Protein AF-A0A081MYR3-F1 (afdb_monomer)

Structure (mmCIF, N/CA/C/O backbone):
data_AF-A0A081MYR3-F1
#
_entry.id   AF-A0A081MYR3-F1
#
loop_
_atom_site.group_PDB
_atom_site.id
_atom_site.type_symbol
_atom_site.label_atom_id
_atom_site.label_alt_id
_atom_site.label_comp_id
_atom_site.label_asym_id
_atom_site.label_entity_id
_atom_site.label_seq_id
_atom_site.pdbx_PDB_ins_code
_atom_site.Cartn_x
_atom_site.Cartn_y
_atom_site.Cartn_z
_atom_site.occupancy
_atom_site.B_iso_or_equiv
_atom_site.auth_seq_id
_atom_site.auth_comp_id
_atom_site.auth_asym_id
_atom_site.auth_atom_id
_atom_site.pdbx_PDB_model_num
ATOM 1 N N . MET A 1 1 ? -119.150 6.638 108.632 1.00 34.56 1 MET A N 1
ATOM 2 C CA . MET A 1 1 ? -120.213 5.827 109.262 1.00 34.56 1 MET A CA 1
ATOM 3 C C . MET A 1 1 ? -120.053 4.382 108.808 1.00 34.56 1 MET A C 1
ATOM 5 O O . MET A 1 1 ? -120.433 4.061 107.693 1.00 34.56 1 MET A O 1
ATOM 9 N N . ALA A 1 2 ? -119.430 3.536 109.629 1.00 37.00 2 ALA A N 1
ATOM 10 C CA . ALA A 1 2 ? -119.383 2.091 109.411 1.00 37.00 2 ALA A CA 1
ATOM 11 C C . ALA A 1 2 ? -120.478 1.463 110.284 1.00 37.00 2 ALA A C 1
ATOM 13 O O . ALA A 1 2 ? -120.521 1.743 111.484 1.00 37.00 2 ALA A O 1
ATOM 14 N N . LYS A 1 3 ? -121.401 0.695 109.687 1.00 40.91 3 LYS A N 1
ATOM 15 C CA . LYS A 1 3 ? -122.482 0.007 110.411 1.00 40.91 3 LYS A CA 1
ATOM 16 C C . LYS A 1 3 ? -121.858 -0.881 111.497 1.00 40.91 3 LYS A C 1
ATOM 18 O O . LYS A 1 3 ? -121.216 -1.878 111.185 1.00 40.91 3 LYS A O 1
ATOM 23 N N . LYS A 1 4 ? -122.027 -0.513 112.773 1.00 46.91 4 LYS A N 1
ATOM 24 C CA . LYS A 1 4 ? -121.751 -1.405 113.908 1.00 46.91 4 LYS A CA 1
ATOM 25 C C . LYS A 1 4 ? -122.818 -2.491 113.889 1.00 46.91 4 LYS A C 1
ATOM 27 O O . LYS A 1 4 ? -123.930 -2.279 114.358 1.00 46.91 4 LYS A O 1
ATOM 32 N N . PHE A 1 5 ? -122.487 -3.626 113.297 1.00 52.50 5 PHE A N 1
ATOM 33 C CA . PHE A 1 5 ? -123.322 -4.807 113.370 1.00 52.50 5 PHE A CA 1
ATOM 34 C C . PHE A 1 5 ? -123.096 -5.502 114.717 1.00 52.50 5 PHE A C 1
ATOM 36 O O . PHE A 1 5 ? -122.025 -6.044 114.980 1.00 52.50 5 PHE A O 1
ATOM 43 N N . THR A 1 6 ? -124.096 -5.452 115.590 1.00 58.03 6 THR A N 1
ATOM 44 C CA . THR A 1 6 ? -124.137 -6.204 116.848 1.00 58.03 6 THR A CA 1
ATOM 45 C C . THR A 1 6 ? -124.487 -7.662 116.545 1.00 58.03 6 THR A C 1
ATOM 47 O O . THR A 1 6 ? -125.631 -7.973 116.218 1.00 58.03 6 THR A O 1
ATOM 50 N N . ILE A 1 7 ? -123.485 -8.543 116.593 1.00 63.25 7 ILE A N 1
ATOM 51 C CA . ILE A 1 7 ? -123.640 -10.007 116.505 1.00 63.25 7 ILE A CA 1
ATOM 52 C C . ILE A 1 7 ? -124.247 -10.511 117.817 1.00 63.25 7 ILE A C 1
ATOM 54 O O . ILE A 1 7 ? -123.835 -10.039 118.873 1.00 63.25 7 ILE A O 1
ATOM 58 N N . SER A 1 8 ? -125.196 -11.453 117.764 1.00 67.50 8 SER A N 1
ATOM 59 C CA . SER A 1 8 ? -125.693 -12.121 118.976 1.00 67.50 8 SER A CA 1
ATOM 60 C C . SER A 1 8 ? -124.600 -13.000 119.587 1.00 67.50 8 SER A C 1
ATOM 62 O O . SER A 1 8 ? -123.839 -13.635 118.855 1.00 67.50 8 SER A O 1
ATOM 64 N N . ASP A 1 9 ? -124.513 -13.055 120.916 1.00 66.38 9 ASP A N 1
ATOM 65 C CA . ASP A 1 9 ? -123.440 -13.784 121.608 1.00 66.38 9 ASP A CA 1
ATOM 66 C C . ASP A 1 9 ? -123.376 -15.269 121.226 1.00 66.38 9 ASP A C 1
ATOM 68 O O . ASP A 1 9 ? -122.277 -15.794 121.058 1.00 66.38 9 ASP A O 1
ATOM 72 N N . GLU A 1 10 ? -124.524 -15.901 120.951 1.00 70.88 10 GLU A N 1
ATOM 73 C CA . GLU A 1 10 ? -124.588 -17.263 120.398 1.00 70.88 10 GLU A CA 1
ATOM 74 C C . GLU A 1 10 ? -123.780 -17.386 119.098 1.00 70.88 10 GLU A C 1
ATOM 76 O O . GLU A 1 10 ? -122.891 -18.225 118.995 1.00 70.88 10 GLU A O 1
ATOM 81 N N . LYS A 1 11 ? -123.966 -16.471 118.137 1.00 72.62 11 LYS A N 1
ATOM 82 C CA . LYS A 1 11 ? -123.214 -16.500 116.872 1.00 72.62 11 LYS A CA 1
ATOM 83 C C . LYS A 1 11 ? -121.728 -16.196 117.058 1.00 72.62 11 LYS A C 1
ATOM 85 O O . LYS A 1 11 ? -120.907 -16.699 116.295 1.00 72.62 11 LYS A O 1
ATOM 90 N N . ARG A 1 12 ? -121.349 -15.368 118.042 1.00 76.44 12 ARG A N 1
ATOM 91 C CA . ARG A 1 12 ? -119.933 -15.123 118.381 1.00 76.44 12 ARG A CA 1
ATOM 92 C C . ARG A 1 12 ? -119.296 -16.395 118.949 1.00 76.44 12 ARG A C 1
ATOM 94 O O . ARG A 1 12 ? -118.162 -16.701 118.581 1.00 76.44 12 ARG A O 1
ATOM 101 N N . GLN A 1 13 ? -120.011 -17.126 119.804 1.00 77.94 13 GLN A N 1
ATOM 102 C CA . GLN A 1 13 ? -119.564 -18.412 120.337 1.00 77.94 13 GLN A CA 1
ATOM 103 C C . GLN A 1 13 ? -119.466 -19.480 119.251 1.00 77.94 13 GLN A C 1
ATOM 105 O O . GLN A 1 13 ? -118.438 -20.145 119.196 1.00 77.94 13 GLN A O 1
ATOM 110 N N . ASP A 1 14 ? -120.431 -19.571 118.336 1.00 79.50 14 ASP A N 1
ATOM 111 C CA . ASP A 1 14 ? -120.371 -20.517 117.215 1.00 79.50 14 ASP A CA 1
ATOM 112 C C . ASP A 1 14 ? -119.148 -20.266 116.322 1.00 79.50 14 ASP A C 1
ATOM 114 O O . ASP A 1 14 ? -118.462 -21.202 115.919 1.00 79.50 14 ASP A O 1
ATOM 118 N N . ILE A 1 15 ? -118.816 -18.996 116.059 1.00 81.25 15 ILE A N 1
ATOM 119 C CA . ILE A 1 15 ? -117.620 -18.615 115.289 1.00 81.25 15 ILE A CA 1
ATOM 120 C C . ILE A 1 15 ? -116.332 -19.024 116.017 1.00 81.25 15 ILE A C 1
ATOM 122 O O . ILE A 1 15 ? -115.386 -19.488 115.378 1.00 81.25 15 ILE A O 1
ATOM 126 N N . ILE A 1 16 ? -116.271 -18.842 117.340 1.00 82.00 16 ILE A N 1
ATOM 127 C CA . ILE A 1 16 ? -115.107 -19.231 118.149 1.00 82.00 16 ILE A CA 1
ATOM 128 C C . ILE A 1 16 ? -115.001 -20.756 118.228 1.00 82.00 16 ILE A C 1
ATOM 130 O O . ILE A 1 16 ? -113.913 -21.280 118.024 1.00 82.00 16 ILE A O 1
ATOM 134 N N . ALA A 1 17 ? -116.111 -21.466 118.425 1.00 82.12 17 ALA A N 1
ATOM 135 C CA . ALA A 1 17 ? -116.154 -22.923 118.477 1.00 82.12 17 ALA A CA 1
ATOM 136 C C . ALA A 1 17 ? -115.788 -23.555 117.127 1.00 82.12 17 ALA A C 1
ATOM 138 O O . ALA A 1 17 ? -114.996 -24.489 117.088 1.00 82.12 17 ALA A O 1
ATOM 139 N N . ALA A 1 18 ? -116.281 -23.010 116.010 1.00 79.88 18 ALA A N 1
ATOM 140 C CA . ALA A 1 18 ? -115.882 -23.432 114.667 1.00 79.88 18 ALA A CA 1
ATOM 141 C C . ALA A 1 18 ? -114.390 -23.172 114.409 1.00 79.88 18 ALA A C 1
ATOM 143 O O . ALA A 1 18 ? -113.703 -23.994 113.808 1.00 79.88 18 ALA A O 1
ATOM 144 N N . ALA A 1 19 ? -113.862 -22.042 114.884 1.00 80.69 19 ALA A N 1
ATOM 145 C CA . ALA A 1 19 ? -112.437 -21.747 114.810 1.00 80.69 19 ALA A CA 1
ATOM 146 C C . ALA A 1 19 ? -111.591 -22.693 115.676 1.00 80.69 19 ALA A C 1
ATOM 148 O O . ALA A 1 19 ? -110.529 -23.123 115.235 1.00 80.69 19 ALA A O 1
ATOM 149 N N . ASP A 1 20 ? -112.059 -23.028 116.878 1.00 82.12 20 ASP A N 1
ATOM 150 C CA . ASP A 1 20 ? -111.404 -23.968 117.786 1.00 82.12 20 ASP A CA 1
ATOM 151 C C . ASP A 1 20 ? -111.452 -25.401 117.231 1.00 82.12 20 ASP A C 1
ATOM 153 O O . ASP A 1 20 ? -110.447 -26.104 117.296 1.00 82.12 20 ASP A O 1
ATOM 157 N N . ALA A 1 21 ? -112.566 -25.812 116.616 1.00 80.19 21 ALA A N 1
ATOM 158 C CA . ALA A 1 21 ? -112.703 -27.101 115.938 1.00 80.19 21 ALA A CA 1
ATOM 159 C C . ALA A 1 21 ? -111.753 -27.212 114.738 1.00 80.19 21 ALA A C 1
ATOM 161 O O . ALA A 1 21 ? -111.020 -28.190 114.626 1.00 80.19 21 ALA A O 1
ATOM 162 N N . LEU A 1 22 ? -111.679 -26.172 113.897 1.00 83.31 22 LEU A N 1
ATOM 163 C CA . LEU A 1 22 ? -110.726 -26.119 112.785 1.00 83.31 22 LEU A CA 1
ATOM 164 C C . LEU A 1 22 ? -109.271 -26.199 113.266 1.00 83.31 22 LEU A C 1
ATOM 166 O O . LEU A 1 22 ? -108.453 -26.856 112.630 1.00 83.31 22 LEU A O 1
ATOM 170 N N . GLU A 1 23 ? -108.937 -25.554 114.385 1.00 82.56 23 GLU A N 1
ATOM 171 C CA . GLU A 1 23 ? -107.587 -25.615 114.956 1.00 82.56 23 GLU A CA 1
ATOM 172 C C . GLU A 1 23 ? -107.286 -26.981 115.591 1.00 82.56 23 GLU A C 1
ATOM 174 O O . GLU A 1 23 ? -106.169 -27.478 115.453 1.00 82.56 23 GLU A O 1
ATOM 179 N N . ALA A 1 24 ? -108.276 -27.616 116.229 1.00 81.69 24 ALA A N 1
ATOM 180 C CA . ALA A 1 24 ? -108.169 -28.974 116.767 1.00 81.69 24 ALA A CA 1
ATOM 181 C C . ALA A 1 24 ? -108.003 -30.028 115.658 1.00 81.69 24 ALA A C 1
ATOM 183 O O . ALA A 1 24 ? -107.257 -30.990 115.828 1.00 81.69 24 ALA A O 1
ATOM 184 N N . GLU A 1 25 ? -108.618 -29.809 114.494 1.00 77.62 25 GLU A N 1
ATOM 185 C CA . GLU A 1 25 ? -108.393 -30.586 113.267 1.00 77.62 25 GLU A CA 1
ATOM 186 C C . GLU A 1 25 ? -107.055 -30.249 112.574 1.00 77.62 25 GLU A C 1
ATOM 188 O O . GLU A 1 25 ? -106.745 -30.782 111.508 1.00 77.62 25 GLU A O 1
ATOM 193 N N . GLY A 1 26 ? -106.243 -29.356 113.155 1.00 75.00 26 GLY A N 1
ATOM 194 C CA . GLY A 1 26 ? -104.951 -28.933 112.612 1.00 75.00 26 GLY A CA 1
ATOM 195 C C . GLY A 1 26 ? -105.056 -28.047 111.366 1.00 75.00 26 GLY A C 1
ATOM 196 O O . GLY A 1 26 ? -104.042 -27.751 110.728 1.00 75.00 26 GLY A O 1
ATOM 197 N N . GLN A 1 27 ? -106.260 -27.601 110.999 1.00 74.81 27 GLN A N 1
ATOM 198 C CA . GLN A 1 27 ? -106.472 -26.693 109.882 1.00 74.81 27 GLN A CA 1
ATOM 199 C C . GLN A 1 27 ? -106.194 -25.243 110.279 1.00 74.81 27 GLN A C 1
ATOM 201 O O . GLN A 1 27 ? -106.473 -24.770 111.382 1.00 74.81 27 GLN A O 1
ATOM 206 N N . LYS A 1 28 ? -105.651 -24.475 109.329 1.00 77.19 28 LYS A N 1
ATOM 207 C CA . LYS A 1 28 ? -105.355 -23.059 109.549 1.00 77.19 28 LYS A CA 1
ATOM 208 C C . LYS A 1 28 ? -106.660 -22.272 109.709 1.00 77.19 28 LYS A C 1
ATOM 210 O O . LYS A 1 28 ? -107.424 -22.113 108.754 1.00 77.19 28 LYS A O 1
ATOM 215 N N . VAL A 1 29 ? -106.874 -21.717 110.901 1.00 81.06 29 VAL A N 1
ATOM 216 C CA . VAL A 1 29 ? -108.022 -20.853 111.207 1.00 81.06 29 VAL A CA 1
ATOM 217 C C . VAL A 1 29 ? -107.929 -19.563 110.387 1.00 81.06 29 VAL A C 1
ATOM 219 O O . VAL A 1 29 ? -107.143 -18.659 110.678 1.00 81.06 29 VAL A O 1
ATOM 222 N N . THR A 1 30 ? -108.727 -19.479 109.326 1.00 82.88 30 THR A N 1
ATOM 223 C CA . THR A 1 30 ? -108.879 -18.301 108.469 1.00 82.88 30 THR A CA 1
ATOM 224 C C . THR A 1 30 ? -110.349 -17.916 108.413 1.00 82.88 30 THR A C 1
ATOM 226 O O . THR A 1 30 ? -111.225 -18.755 108.593 1.00 82.88 30 THR A O 1
ATOM 229 N N . ILE A 1 31 ? -110.643 -16.646 108.124 1.00 80.81 31 ILE A N 1
ATOM 230 C CA . ILE A 1 31 ? -112.033 -16.169 108.062 1.00 80.81 31 ILE A CA 1
ATOM 231 C C . ILE A 1 31 ? -112.849 -17.001 107.055 1.00 80.81 31 ILE A C 1
ATOM 233 O O . ILE A 1 31 ? -113.986 -17.365 107.332 1.00 80.81 31 ILE A O 1
ATOM 237 N N . LYS A 1 32 ? -112.246 -17.364 105.914 1.00 80.19 32 LYS A N 1
ATOM 238 C CA . LYS A 1 32 ? -112.888 -18.196 104.891 1.00 80.19 32 LYS A CA 1
ATOM 239 C C . LYS A 1 32 ? -113.134 -19.631 105.371 1.00 80.19 32 LYS A C 1
ATOM 241 O O . LYS A 1 32 ? -114.219 -20.144 105.122 1.00 80.19 32 LYS A O 1
ATOM 246 N N . SER A 1 33 ? -112.170 -20.256 106.059 1.00 80.31 33 SER A N 1
ATOM 247 C CA . SER A 1 33 ? -112.350 -21.627 106.562 1.00 80.31 33 SER A CA 1
ATOM 248 C C . SER A 1 33 ? -113.425 -21.696 107.641 1.00 80.31 33 SER A C 1
ATOM 250 O O . SER A 1 33 ? -114.259 -22.590 107.593 1.00 80.31 33 SER A O 1
ATOM 252 N N . VAL A 1 34 ? -113.501 -20.699 108.524 1.00 82.56 34 VAL A N 1
ATOM 253 C CA . VAL A 1 34 ? -114.554 -20.623 109.550 1.00 82.56 34 VAL A CA 1
ATOM 254 C C . VAL A 1 34 ? -115.945 -20.432 108.928 1.00 82.56 34 VAL A C 1
ATOM 256 O O . VAL A 1 34 ? -116.881 -21.121 109.315 1.00 82.56 34 VAL A O 1
ATOM 259 N N . ILE A 1 35 ? -116.091 -19.578 107.906 1.00 81.25 35 ILE A N 1
ATOM 260 C CA . ILE A 1 35 ? -117.374 -19.401 107.190 1.00 81.25 35 ILE A CA 1
ATOM 261 C C . ILE A 1 35 ? -117.807 -20.684 106.472 1.00 81.25 35 ILE A C 1
ATOM 263 O O . ILE A 1 35 ? -118.988 -21.029 106.486 1.00 81.25 35 ILE A O 1
ATOM 267 N N . GLN A 1 36 ? -116.860 -21.377 105.835 1.00 80.56 36 GLN A N 1
ATOM 268 C CA . GLN A 1 36 ? -117.128 -22.627 105.131 1.00 80.56 36 GLN A CA 1
ATOM 269 C C . GLN A 1 36 ? -117.516 -23.747 106.105 1.00 80.56 36 GLN A C 1
ATOM 271 O O . GLN A 1 36 ? -118.453 -24.486 105.823 1.00 80.56 36 GLN A O 1
ATOM 276 N N . PHE A 1 37 ? -116.845 -23.832 107.257 1.00 81.56 37 PHE A N 1
ATOM 277 C CA . PHE A 1 37 ? -117.138 -24.814 108.302 1.00 81.56 37 PHE A CA 1
ATOM 278 C C . PHE A 1 37 ? -118.526 -24.606 108.918 1.00 81.56 37 PHE A C 1
ATOM 280 O O . PHE A 1 37 ? -119.255 -25.563 109.145 1.00 81.56 37 PHE A O 1
ATOM 287 N N . MET A 1 38 ? -118.939 -23.350 109.108 1.00 80.69 38 MET A N 1
ATOM 288 C CA . MET A 1 38 ? -120.282 -23.016 109.595 1.00 80.69 38 MET A CA 1
ATOM 289 C C . MET A 1 38 ? -121.388 -23.189 108.535 1.00 80.69 38 MET A C 1
ATOM 291 O O . MET A 1 38 ? -122.561 -22.998 108.843 1.00 80.69 38 MET A O 1
ATOM 295 N N . GLY A 1 39 ? -121.049 -23.527 107.283 1.00 74.00 39 GLY A N 1
ATOM 296 C CA . GLY A 1 39 ? -122.025 -23.713 106.201 1.00 74.00 39 GLY A CA 1
ATOM 297 C C . GLY A 1 39 ? -122.648 -22.415 105.665 1.00 74.00 39 GLY A C 1
ATOM 298 O O . GLY A 1 39 ? -123.614 -22.465 104.906 1.00 74.00 39 GLY A O 1
ATOM 299 N N . GLY A 1 40 ? -122.097 -21.251 106.025 1.00 69.50 40 GLY A N 1
ATOM 300 C CA . GLY A 1 40 ? -122.587 -19.936 105.609 1.00 69.50 40 GLY A CA 1
ATOM 301 C C . GLY A 1 40 ? -122.421 -18.865 106.692 1.00 69.50 40 GLY A C 1
ATOM 302 O O . GLY A 1 40 ? -122.628 -19.103 107.876 1.00 69.50 40 GLY A O 1
ATOM 303 N N . GLY A 1 41 ? -122.045 -17.652 106.286 1.00 70.06 41 GLY A N 1
ATOM 304 C CA . GLY A 1 41 ? -121.806 -16.524 107.188 1.00 70.06 41 GLY A CA 1
ATOM 305 C C . GLY A 1 41 ? -121.155 -15.359 106.447 1.00 70.06 41 GLY A C 1
ATOM 306 O O . GLY A 1 41 ? -120.401 -15.567 105.499 1.00 70.06 41 GLY A O 1
ATOM 307 N N . SER A 1 42 ? -121.458 -14.118 106.834 1.00 69.00 42 SER A N 1
ATOM 308 C CA . SER A 1 42 ? -120.844 -12.956 106.182 1.00 69.00 42 SER A CA 1
ATOM 309 C C . SER A 1 42 ? -119.471 -12.645 106.792 1.00 69.00 42 SER A C 1
ATOM 311 O O . SER A 1 42 ? -119.285 -12.634 108.012 1.00 69.00 42 SER A O 1
ATOM 313 N N . PHE A 1 43 ? -118.503 -12.382 105.911 1.00 70.88 43 PHE A N 1
ATOM 314 C CA . PHE A 1 43 ? -117.104 -12.085 106.234 1.00 70.88 43 PHE A CA 1
ATOM 315 C C . PHE A 1 43 ? -116.942 -10.940 107.240 1.00 70.88 43 PHE A C 1
ATOM 317 O O . PHE A 1 43 ? -116.056 -10.981 108.097 1.00 70.88 43 PHE A O 1
ATOM 324 N N . GLU A 1 44 ? -117.833 -9.950 107.173 1.00 73.62 44 GLU A N 1
ATOM 325 C CA . GLU A 1 44 ? -117.823 -8.778 108.051 1.00 73.62 44 GLU A CA 1
ATOM 326 C C . GLU A 1 44 ? -118.054 -9.136 109.525 1.00 73.62 44 GLU A C 1
ATOM 328 O O . GLU A 1 44 ? -117.585 -8.419 110.405 1.00 73.62 44 GLU A O 1
ATOM 333 N N . TYR A 1 45 ? -118.712 -10.266 109.800 1.00 72.94 45 TYR A N 1
ATOM 334 C CA . TYR A 1 45 ? -119.066 -10.690 111.154 1.00 72.94 45 TYR A CA 1
ATOM 335 C C . TYR A 1 45 ? -118.026 -11.631 111.780 1.00 72.94 45 TYR A C 1
ATOM 337 O O . TYR A 1 45 ? -117.791 -11.588 112.985 1.00 72.94 45 TYR A O 1
ATOM 345 N N . VAL A 1 46 ? -117.353 -12.450 110.969 1.00 77.06 46 VAL A N 1
ATOM 346 C CA . VAL A 1 46 ? -116.346 -13.423 111.437 1.00 77.06 46 VAL A CA 1
ATOM 347 C C . VAL A 1 46 ? -114.982 -12.763 111.684 1.00 77.06 46 VAL A C 1
ATOM 349 O O . VAL A 1 46 ? -114.263 -13.121 112.618 1.00 77.06 46 VAL A O 1
ATOM 352 N N . SER A 1 47 ? -114.630 -11.754 110.880 1.00 79.56 47 SER A N 1
ATOM 353 C CA . SER A 1 47 ? -113.338 -11.053 110.953 1.00 79.56 47 SER A CA 1
ATOM 354 C C . SER A 1 47 ? -113.036 -10.393 112.314 1.00 79.56 47 SER A C 1
ATOM 356 O O . SER A 1 47 ? -111.932 -10.606 112.829 1.00 79.56 47 SER A O 1
ATOM 358 N N . PRO A 1 48 ? -113.964 -9.638 112.944 1.00 79.19 48 PRO A N 1
ATOM 359 C CA . PRO A 1 48 ? -113.706 -9.008 114.240 1.00 79.19 48 PRO A CA 1
ATOM 360 C C . PRO A 1 48 ? -113.470 -10.043 115.346 1.00 79.19 48 PRO A C 1
ATOM 362 O O . PRO A 1 48 ? -112.527 -9.917 116.119 1.00 79.19 48 PRO A O 1
ATOM 365 N N . VAL A 1 49 ? -114.263 -11.119 115.362 1.00 79.56 49 VAL A N 1
ATOM 366 C CA . VAL A 1 49 ? -114.216 -12.154 116.406 1.00 79.56 49 VAL A CA 1
ATOM 367 C C . VAL A 1 49 ? -112.896 -12.934 116.374 1.00 79.56 49 VAL A C 1
ATOM 369 O O . VAL A 1 49 ? -112.266 -13.136 117.412 1.00 79.56 49 VAL A O 1
ATOM 372 N N . LEU A 1 50 ? -112.413 -13.312 115.184 1.00 80.56 50 LEU A N 1
ATOM 373 C CA . LEU A 1 50 ? -111.111 -13.979 115.045 1.00 80.56 50 LEU A CA 1
ATOM 374 C C . LEU A 1 50 ? -109.934 -13.059 115.392 1.00 80.56 50 LEU A C 1
ATOM 376 O O . LEU A 1 50 ? -108.904 -13.526 115.887 1.00 80.56 50 LEU A O 1
ATOM 380 N N . ARG A 1 51 ? -110.068 -11.752 115.136 1.00 79.12 51 ARG A N 1
ATOM 381 C CA . ARG A 1 51 ? -109.044 -10.762 115.483 1.00 79.12 51 ARG A CA 1
ATOM 382 C C . ARG A 1 51 ? -108.924 -10.600 116.997 1.00 79.12 51 ARG A C 1
ATOM 384 O O . ARG A 1 51 ? -107.800 -10.658 117.498 1.00 79.12 51 ARG A O 1
ATOM 391 N N . ASP A 1 52 ? -110.052 -10.485 117.696 1.00 78.56 52 ASP A N 1
ATOM 392 C CA . ASP A 1 52 ? -110.106 -10.414 119.162 1.00 78.56 52 ASP A CA 1
ATOM 393 C C . ASP A 1 52 ? -109.453 -11.664 119.785 1.00 78.56 52 ASP A C 1
ATOM 395 O O . ASP A 1 52 ? -108.556 -11.555 120.625 1.00 78.56 52 ASP A O 1
ATOM 399 N N . ARG A 1 53 ? -109.806 -12.862 119.288 1.00 79.06 53 ARG A N 1
ATOM 400 C CA . ARG A 1 53 ? -109.230 -14.148 119.733 1.00 79.06 53 ARG A CA 1
ATOM 401 C C . ARG A 1 53 ? -107.707 -14.195 119.570 1.00 79.06 53 ARG A C 1
ATOM 403 O O . ARG A 1 53 ? -106.999 -14.677 120.453 1.00 79.06 53 ARG A O 1
ATOM 410 N N . ARG A 1 54 ? -107.178 -13.684 118.453 1.00 76.25 54 ARG A N 1
ATOM 411 C CA . ARG A 1 54 ? -105.733 -13.692 118.170 1.00 76.25 54 ARG A CA 1
ATOM 412 C C . ARG A 1 54 ? -104.956 -12.706 119.041 1.00 76.25 54 ARG A C 1
ATOM 414 O O . ARG A 1 54 ? -103.817 -12.987 119.405 1.00 76.25 54 ARG A O 1
ATOM 421 N N . GLN A 1 55 ? -105.540 -11.550 119.351 1.00 72.06 55 GLN A N 1
ATOM 422 C CA . GLN A 1 55 ? -104.900 -10.541 120.199 1.00 72.06 55 GLN A CA 1
ATOM 423 C C . GLN A 1 55 ? -104.838 -10.974 121.665 1.00 72.06 55 GLN A C 1
ATOM 425 O O . GLN A 1 55 ? -103.817 -10.742 122.305 1.00 72.06 55 GLN A O 1
ATOM 430 N N . ALA A 1 56 ? -105.851 -11.693 122.155 1.00 69.12 56 ALA A N 1
ATOM 431 C CA . ALA A 1 56 ? -105.866 -12.237 123.514 1.00 69.12 56 ALA A CA 1
ATOM 432 C C . ALA A 1 56 ? -104.767 -13.290 123.793 1.00 69.12 56 ALA A C 1
ATOM 434 O O . ALA A 1 56 ? -104.528 -13.625 124.948 1.00 69.12 56 ALA A O 1
ATOM 435 N N . ARG A 1 57 ? -104.087 -13.816 122.759 1.00 69.31 57 ARG A N 1
ATOM 436 C CA . ARG A 1 57 ? -103.093 -14.903 122.873 1.00 69.31 57 ARG A CA 1
ATOM 437 C C . ARG A 1 57 ? -101.639 -14.502 122.560 1.00 69.31 57 ARG A C 1
ATOM 439 O O . ARG A 1 57 ? -100.805 -15.382 122.372 1.00 69.31 57 ARG A O 1
ATOM 446 N N . LYS A 1 58 ? -101.294 -13.209 122.485 1.00 61.00 58 LYS A N 1
ATOM 447 C CA . LYS A 1 58 ? -99.895 -12.774 122.261 1.00 61.00 58 LYS A CA 1
ATOM 448 C C . LYS A 1 58 ? -99.109 -12.636 123.584 1.00 61.00 58 LYS A C 1
ATOM 450 O O . LYS A 1 58 ? -99.501 -11.801 124.394 1.00 61.00 58 LYS A O 1
ATOM 455 N N . PRO A 1 59 ? -97.987 -13.358 123.794 1.00 52.28 59 PRO A N 1
ATOM 456 C CA . PRO A 1 59 ? -97.104 -13.136 124.942 1.00 52.28 59 PRO A CA 1
ATOM 457 C C . PRO A 1 59 ? -96.173 -11.930 124.717 1.00 52.28 59 PRO A C 1
ATOM 459 O O . PRO A 1 59 ? -95.672 -11.722 123.611 1.00 52.28 59 PRO A O 1
ATOM 462 N N . VAL A 1 60 ? -95.930 -11.144 125.771 1.00 53.00 60 VAL A N 1
ATOM 463 C CA . VAL A 1 60 ? -95.000 -9.999 125.791 1.00 53.00 60 VAL A CA 1
ATOM 464 C C . VAL A 1 60 ? -93.828 -10.346 126.711 1.00 53.00 60 VAL A C 1
ATOM 466 O O . VAL A 1 60 ? -94.055 -10.730 127.855 1.00 53.00 60 VAL A O 1
ATOM 469 N N . TYR A 1 61 ? -92.591 -10.211 126.224 1.00 53.06 61 TYR A N 1
ATOM 470 C CA . TYR A 1 61 ? -91.362 -10.470 126.985 1.00 53.06 61 TYR A CA 1
ATOM 471 C C . TYR A 1 61 ? -90.557 -9.177 127.179 1.00 53.06 61 TYR A C 1
ATOM 473 O O . TYR A 1 61 ? -90.387 -8.406 126.236 1.00 53.06 61 TYR A O 1
ATOM 481 N N . THR A 1 62 ? -90.036 -8.963 128.389 1.00 52.78 62 THR A N 1
ATOM 482 C CA . THR A 1 62 ? -89.145 -7.853 128.773 1.00 52.78 62 THR A CA 1
ATOM 483 C C . THR A 1 62 ? -87.730 -8.374 129.069 1.00 52.78 62 THR A C 1
ATOM 485 O O . THR A 1 62 ? -87.575 -9.403 129.722 1.00 52.78 62 THR A O 1
ATOM 488 N N . ILE A 1 63 ? -86.693 -7.679 128.578 1.00 51.28 63 ILE A N 1
ATOM 489 C CA . ILE A 1 63 ? -85.267 -8.043 128.732 1.00 51.28 63 ILE A CA 1
ATOM 490 C C . ILE A 1 63 ? -84.631 -7.199 129.868 1.00 51.28 63 ILE A C 1
ATOM 492 O O . ILE A 1 63 ? -84.817 -5.982 129.851 1.00 51.28 63 ILE A O 1
ATOM 496 N N . PRO A 1 64 ? -83.896 -7.789 130.840 1.00 51.12 64 PRO A N 1
ATOM 497 C CA . PRO A 1 64 ? -83.195 -7.062 131.917 1.00 51.12 64 PRO A CA 1
ATOM 498 C C . PRO A 1 64 ? -81.901 -6.342 131.472 1.00 51.12 64 PRO A C 1
ATOM 500 O O . PRO A 1 64 ? -81.267 -6.743 130.502 1.00 51.12 64 PRO A O 1
ATOM 503 N N . SER A 1 65 ? -81.508 -5.294 132.212 1.00 54.38 65 SER A N 1
ATOM 504 C CA . SER A 1 65 ? -80.690 -4.158 131.737 1.00 54.38 65 SER A CA 1
ATOM 505 C C . SER A 1 65 ? -79.161 -4.210 131.915 1.00 54.38 65 SER A C 1
ATOM 507 O O . SER A 1 65 ? -78.524 -3.289 131.418 1.00 54.38 65 SER A O 1
ATOM 509 N N . GLU A 1 66 ? -78.516 -5.184 132.563 1.00 58.16 66 GLU A N 1
ATOM 510 C CA . GLU A 1 66 ? -77.041 -5.133 132.711 1.00 58.16 66 GLU A CA 1
ATOM 511 C C . GLU A 1 66 ? -76.384 -6.517 132.595 1.00 58.16 66 GLU A C 1
ATOM 513 O O . GLU A 1 66 ? -76.827 -7.486 133.214 1.00 58.16 66 GLU A O 1
ATOM 518 N N . LEU A 1 67 ? -75.336 -6.608 131.761 1.00 57.31 67 LEU A N 1
ATOM 519 C CA . LEU A 1 67 ? -74.499 -7.802 131.614 1.00 57.31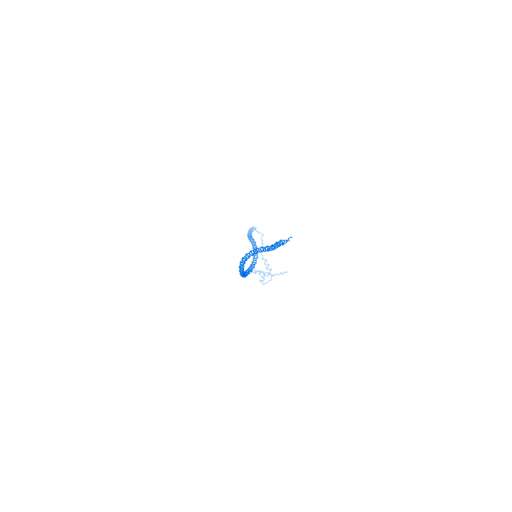 67 LEU A CA 1
ATOM 520 C C . LEU A 1 67 ? -73.361 -7.791 132.658 1.00 57.31 67 LEU A C 1
ATOM 522 O O . LEU A 1 67 ? -72.754 -6.745 132.860 1.00 57.31 67 LEU A O 1
ATOM 526 N N . PRO A 1 68 ? -73.004 -8.943 133.260 1.00 67.12 68 PRO A N 1
ATOM 527 C CA . PRO A 1 68 ? -71.892 -9.055 134.211 1.00 67.12 68 PRO A CA 1
ATOM 528 C C . PRO A 1 68 ? -70.521 -8.663 133.625 1.00 67.12 68 PRO A C 1
ATOM 530 O O . PRO A 1 68 ? -70.127 -9.180 132.577 1.00 67.12 68 PRO A O 1
ATOM 533 N N . ASP A 1 69 ? -69.741 -7.859 134.354 1.00 69.25 69 ASP A N 1
ATOM 534 C CA . ASP A 1 69 ? -68.415 -7.351 133.943 1.00 69.25 69 ASP A CA 1
ATOM 535 C C . ASP A 1 69 ? -67.424 -8.448 133.502 1.00 69.25 69 ASP A C 1
ATOM 537 O O . ASP A 1 69 ? -66.661 -8.273 132.553 1.00 69.25 69 ASP A O 1
ATOM 541 N N . ALA A 1 70 ? -67.481 -9.634 134.120 1.00 71.06 70 ALA A N 1
ATOM 542 C CA . ALA A 1 70 ? -66.628 -10.772 133.763 1.00 71.06 70 ALA A CA 1
ATOM 543 C C . ALA A 1 70 ? -66.884 -11.314 132.340 1.00 71.06 70 ALA A C 1
ATOM 545 O O . ALA A 1 70 ? -65.983 -11.872 131.708 1.00 71.06 70 ALA A O 1
ATOM 546 N N . LEU A 1 71 ? -68.110 -11.169 131.819 1.00 72.00 71 LEU A N 1
ATOM 547 C CA . LEU A 1 71 ? -68.425 -11.502 130.427 1.00 72.00 71 LEU A CA 1
ATOM 548 C C . LEU A 1 71 ? -67.901 -10.424 129.479 1.00 72.00 71 LEU A C 1
ATOM 550 O O . LEU A 1 71 ? -67.377 -10.767 128.422 1.00 72.00 71 LEU A O 1
ATOM 554 N N . VAL A 1 72 ? -67.982 -9.150 129.868 1.00 76.56 72 VAL A N 1
ATOM 555 C CA . VAL A 1 72 ? -67.437 -8.029 129.088 1.00 76.56 72 VAL A CA 1
ATOM 556 C C . VAL A 1 72 ? -65.922 -8.164 128.936 1.00 76.56 72 VAL A C 1
ATOM 558 O O . VAL A 1 72 ? -65.403 -7.991 127.835 1.00 76.56 72 VAL A O 1
ATOM 561 N N . GLU A 1 73 ? -65.209 -8.558 129.993 1.00 78.06 73 GLU A N 1
ATOM 562 C CA . GLU A 1 73 ? -63.761 -8.771 129.934 1.00 78.06 73 GLU A CA 1
ATOM 563 C C . GLU A 1 73 ? -63.385 -9.964 129.041 1.00 78.06 73 GLU A C 1
ATOM 565 O O . GLU A 1 73 ? -62.516 -9.834 128.179 1.00 78.06 73 GLU A O 1
ATOM 570 N N . LYS A 1 74 ? -64.080 -11.106 129.168 1.00 77.69 74 LYS A N 1
ATOM 571 C CA . LYS A 1 74 ? -63.850 -12.282 128.307 1.00 77.69 74 LYS A CA 1
ATOM 572 C C . LYS A 1 74 ? -64.161 -12.007 126.841 1.00 77.69 74 LYS A C 1
ATOM 574 O O . LYS A 1 74 ? -63.377 -12.379 125.972 1.00 77.69 74 LYS A O 1
ATOM 579 N N . VAL A 1 75 ? -65.281 -11.344 126.555 1.00 79.62 75 VAL A N 1
ATOM 580 C CA . VAL A 1 75 ? -65.628 -10.927 125.191 1.00 79.62 75 VAL A CA 1
ATOM 581 C C . VAL A 1 75 ? -64.593 -9.927 124.676 1.00 79.62 75 VAL A C 1
ATOM 583 O O . VAL A 1 75 ? -64.128 -10.071 123.552 1.00 79.62 75 VAL A O 1
ATOM 586 N N . GLY A 1 76 ? -64.143 -8.980 125.501 1.00 81.25 76 GLY A N 1
ATOM 587 C CA . GLY A 1 76 ? -63.072 -8.047 125.152 1.00 81.25 76 GLY A CA 1
ATOM 588 C C . GLY A 1 76 ? -61.735 -8.734 124.848 1.00 81.25 76 GLY A C 1
ATOM 589 O O . GLY A 1 76 ? -61.051 -8.339 123.906 1.00 81.25 76 GLY A O 1
ATOM 590 N N . GLN A 1 77 ? -61.366 -9.779 125.594 1.00 82.06 77 GLN A N 1
ATOM 591 C CA . GLN A 1 77 ? -60.165 -10.584 125.335 1.00 82.06 77 GLN A CA 1
ATOM 592 C C . GLN A 1 77 ? -60.286 -11.388 124.034 1.00 82.06 77 GLN A C 1
ATOM 594 O O . GLN A 1 77 ? -59.364 -11.351 123.223 1.00 82.06 77 GLN A O 1
ATOM 599 N N . LEU A 1 78 ? -61.429 -12.040 123.791 1.00 82.06 78 LEU A N 1
ATOM 600 C CA . LEU A 1 78 ? -61.687 -12.776 122.547 1.00 82.06 78 LEU A CA 1
ATOM 601 C C . LEU A 1 78 ? -61.713 -11.853 121.326 1.00 82.06 78 LEU A C 1
ATOM 603 O O . LEU A 1 78 ? -61.144 -12.189 120.295 1.00 82.06 78 LEU A O 1
ATOM 607 N N . VAL A 1 79 ? -62.312 -10.666 121.442 1.00 83.75 79 VAL A N 1
ATOM 608 C CA . VAL A 1 79 ? -62.317 -9.657 120.370 1.00 83.75 79 VAL A CA 1
ATOM 609 C C . VAL A 1 79 ? -60.905 -9.135 120.103 1.00 83.75 79 VAL A C 1
ATOM 611 O O . VAL A 1 79 ? -60.536 -8.957 118.945 1.00 83.75 79 VAL A O 1
ATOM 614 N N . LYS A 1 80 ? -60.082 -8.932 121.140 1.00 86.06 80 LYS A N 1
ATOM 615 C CA . LYS A 1 80 ? -58.668 -8.560 120.970 1.00 86.06 80 LYS A CA 1
ATOM 616 C C . LYS A 1 80 ? -57.856 -9.667 120.293 1.00 86.06 80 LYS A C 1
ATOM 618 O O . LYS A 1 80 ? -57.063 -9.354 119.414 1.00 86.06 80 LYS A O 1
ATOM 623 N N . GLN A 1 81 ? -58.057 -10.930 120.674 1.00 85.75 81 GLN A N 1
ATOM 624 C CA . GLN A 1 81 ? -57.378 -12.080 120.063 1.00 85.75 81 GLN A CA 1
ATOM 625 C C . GLN A 1 81 ? -57.806 -12.274 118.606 1.00 85.75 81 GLN A C 1
ATOM 627 O O . GLN A 1 81 ? -56.954 -12.269 117.727 1.00 85.75 81 GLN A O 1
ATOM 632 N N . ALA A 1 82 ? -59.112 -12.319 118.330 1.00 84.31 82 ALA A N 1
ATOM 633 C CA . ALA A 1 82 ? -59.638 -12.426 116.971 1.00 84.31 82 ALA A CA 1
ATOM 634 C C . ALA A 1 82 ? -59.234 -11.225 116.096 1.00 84.31 82 ALA A C 1
ATOM 636 O O . ALA A 1 82 ? -58.939 -11.388 114.917 1.00 84.31 82 ALA A O 1
ATOM 637 N N . GLY A 1 83 ? -59.176 -10.017 116.669 1.00 87.88 83 GLY A N 1
ATOM 638 C CA . GLY A 1 83 ? -58.674 -8.825 115.986 1.00 87.88 83 GLY A CA 1
ATOM 639 C C . GLY A 1 83 ? -57.179 -8.908 115.669 1.00 87.88 83 GLY A C 1
ATOM 640 O O . GLY A 1 83 ? -56.775 -8.544 114.568 1.00 87.88 83 GLY A O 1
ATOM 641 N N . ALA A 1 84 ? -56.367 -9.426 116.594 1.00 88.81 84 ALA A N 1
ATOM 642 C CA . ALA A 1 84 ? -54.940 -9.649 116.376 1.00 88.81 84 ALA A CA 1
ATOM 643 C C . ALA A 1 84 ? -54.680 -10.741 115.325 1.00 88.81 84 ALA A C 1
ATOM 645 O O . ALA A 1 84 ? -53.826 -10.556 114.464 1.00 88.81 84 ALA A O 1
ATOM 646 N N . GLU A 1 85 ? -55.441 -11.838 115.348 1.00 89.75 85 GLU A N 1
ATOM 647 C CA . GLU A 1 85 ? -55.365 -12.920 114.358 1.00 89.75 85 GLU A CA 1
ATOM 648 C C . GLU A 1 85 ? -55.810 -12.454 112.969 1.00 89.75 85 GLU A C 1
ATOM 650 O O . GLU A 1 85 ? -55.115 -12.707 111.987 1.00 89.75 85 GLU A O 1
ATOM 655 N N . LEU A 1 86 ? -56.922 -11.715 112.871 1.00 92.12 86 LEU A N 1
ATOM 656 C CA . LEU A 1 86 ? -57.391 -11.149 111.605 1.00 92.12 86 LEU A CA 1
ATOM 657 C C . LEU A 1 86 ? -56.390 -10.136 111.042 1.00 92.12 86 LEU A C 1
ATOM 659 O O . LEU A 1 86 ? -56.138 -10.127 109.837 1.00 92.12 86 LEU A O 1
ATOM 663 N N . TRP A 1 87 ? -55.809 -9.295 111.901 1.00 93.44 87 TRP A N 1
ATOM 664 C CA . TRP A 1 87 ? -54.769 -8.351 111.504 1.00 93.44 87 TRP A CA 1
ATOM 665 C C . TRP A 1 87 ? -53.509 -9.073 111.026 1.00 93.44 87 TRP A C 1
ATOM 667 O O . TRP A 1 87 ? -52.981 -8.728 109.972 1.00 93.44 87 TRP A O 1
ATOM 677 N N . ALA A 1 88 ? -53.058 -10.103 111.746 1.00 93.12 88 ALA A N 1
ATOM 678 C CA . ALA A 1 88 ? -51.915 -10.918 111.350 1.00 93.12 88 ALA A CA 1
ATOM 679 C C . ALA A 1 88 ? -52.164 -11.623 110.008 1.00 93.12 88 ALA A C 1
ATOM 681 O O . ALA A 1 88 ? -51.332 -11.515 109.114 1.00 93.12 88 ALA A O 1
ATOM 682 N N . ALA A 1 89 ? -53.331 -12.250 109.820 1.00 92.62 89 ALA A N 1
ATOM 683 C CA . ALA A 1 89 ? -53.705 -12.906 108.565 1.00 92.62 89 ALA A CA 1
ATOM 684 C C . ALA A 1 89 ? -53.824 -11.913 107.396 1.00 92.62 89 ALA A C 1
ATOM 686 O O . ALA A 1 89 ? -53.387 -12.203 106.285 1.00 92.62 89 ALA A O 1
ATOM 687 N N . SER A 1 90 ? -54.381 -10.723 107.641 1.00 92.75 90 SER A N 1
ATOM 688 C CA . SER A 1 90 ? -54.492 -9.670 106.623 1.00 92.75 90 SER A CA 1
ATOM 689 C C . SER A 1 90 ? -53.127 -9.087 106.258 1.00 92.75 90 SER A C 1
ATOM 691 O O . SER A 1 90 ? -52.876 -8.832 105.085 1.00 92.75 90 SER A O 1
ATOM 693 N N . THR A 1 91 ? -52.245 -8.903 107.247 1.00 94.25 91 THR A N 1
ATOM 694 C CA . THR A 1 91 ? -50.867 -8.438 107.033 1.00 94.25 91 THR A CA 1
ATOM 695 C C . THR A 1 91 ? -50.088 -9.480 106.242 1.00 94.25 91 THR A C 1
ATOM 697 O O . THR A 1 91 ? -49.486 -9.138 105.237 1.00 94.25 91 THR A O 1
ATOM 700 N N . GLN A 1 92 ? -50.199 -10.760 106.608 1.00 94.94 92 GLN A N 1
ATOM 701 C CA . GLN A 1 92 ? -49.561 -11.849 105.878 1.00 94.94 92 GLN A CA 1
ATOM 702 C C . GLN A 1 92 ? -50.058 -11.937 104.426 1.00 94.94 92 GLN A C 1
ATOM 704 O O . GLN A 1 92 ? -49.245 -12.032 103.515 1.00 94.94 92 GLN A O 1
ATOM 709 N N . LEU A 1 93 ? -51.371 -11.842 104.182 1.00 94.81 93 LEU A N 1
ATOM 710 C CA . LEU A 1 93 ? -51.920 -11.833 102.821 1.00 94.81 93 LEU A CA 1
ATOM 711 C C . LEU A 1 93 ? -51.463 -10.602 102.022 1.00 94.81 93 LEU A C 1
ATOM 713 O O . LEU A 1 93 ? -51.207 -10.704 100.822 1.00 94.81 93 LEU A O 1
ATOM 717 N N . ALA A 1 94 ? -51.376 -9.435 102.666 1.00 94.75 94 ALA A N 1
ATOM 718 C CA . ALA A 1 94 ? -50.862 -8.222 102.041 1.00 94.75 94 ALA A CA 1
ATOM 719 C C . ALA A 1 94 ? -49.376 -8.366 101.690 1.00 94.75 94 ALA A C 1
ATOM 721 O O . ALA A 1 94 ? -48.999 -8.037 100.570 1.00 94.75 94 ALA A O 1
ATOM 722 N N . ASP A 1 95 ? -48.563 -8.913 102.594 1.00 95.31 95 ASP A N 1
ATOM 723 C CA . ASP A 1 95 ? -47.141 -9.181 102.374 1.00 95.31 95 ASP A CA 1
ATOM 724 C C . ASP A 1 95 ? -46.939 -10.202 101.245 1.00 95.31 95 ASP A C 1
ATOM 726 O O . ASP A 1 95 ? -46.128 -9.973 100.349 1.00 95.31 95 ASP A O 1
ATOM 730 N N . GLU A 1 96 ? -47.732 -11.280 101.213 1.00 95.25 96 GLU A N 1
ATOM 731 C CA . GLU A 1 96 ? -47.741 -12.267 100.124 1.00 95.25 96 GLU A CA 1
ATOM 732 C C . GLU A 1 96 ? -48.116 -11.621 98.781 1.00 95.25 96 GLU A C 1
ATOM 734 O O . GLU A 1 96 ? -47.452 -11.860 97.772 1.00 95.25 96 GLU A O 1
ATOM 739 N N . LYS A 1 97 ? -49.133 -10.749 98.754 1.00 95.31 97 LYS A N 1
ATOM 740 C CA . LYS A 1 97 ? -49.539 -10.030 97.536 1.00 95.31 97 LYS A CA 1
ATOM 741 C C . LYS A 1 97 ? -48.520 -8.990 97.089 1.00 95.31 97 LYS A C 1
ATOM 743 O O . LYS A 1 97 ? -48.308 -8.833 95.889 1.00 95.31 97 LYS A O 1
ATOM 748 N N . ILE A 1 98 ? -47.884 -8.286 98.022 1.00 96.25 98 ILE A N 1
ATOM 749 C CA . ILE A 1 98 ? -46.797 -7.352 97.721 1.00 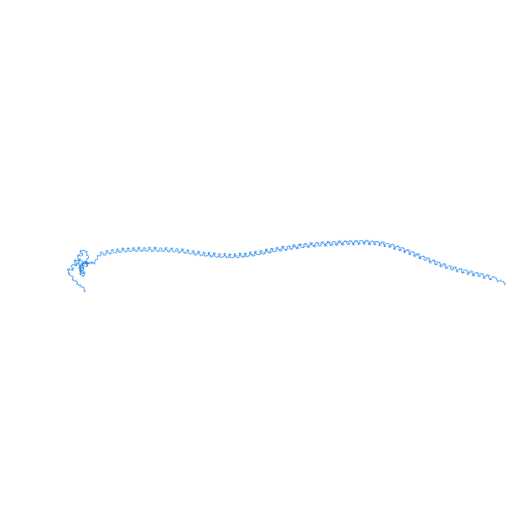96.25 98 ILE A CA 1
ATOM 750 C C . ILE A 1 98 ? -45.620 -8.124 97.126 1.00 96.25 98 ILE A C 1
ATOM 752 O O . ILE A 1 98 ? -45.112 -7.712 96.086 1.00 96.25 98 ILE A O 1
ATOM 756 N N . ALA A 1 99 ? -45.234 -9.255 97.722 1.00 96.06 99 ALA A N 1
ATOM 757 C CA . ALA A 1 99 ? -44.169 -10.109 97.208 1.00 96.06 99 ALA A CA 1
ATOM 758 C C . ALA A 1 99 ? -44.498 -10.666 95.812 1.00 96.06 99 ALA A C 1
ATOM 760 O O . ALA A 1 99 ? -43.639 -10.653 94.933 1.00 96.06 99 ALA A O 1
ATOM 761 N N . GLU A 1 100 ? -45.743 -11.091 95.572 1.00 96.50 100 GLU A N 1
ATOM 762 C CA . GLU A 1 100 ? -46.210 -11.552 94.257 1.00 96.50 100 GLU A CA 1
ATOM 763 C C . GLU A 1 100 ? -46.130 -10.437 93.202 1.00 96.50 100 GLU A C 1
ATOM 765 O O . GLU A 1 100 ? -45.555 -10.636 92.133 1.00 96.50 100 GLU A O 1
ATOM 770 N N . VAL A 1 101 ? -46.650 -9.241 93.503 1.00 96.19 101 VAL A N 1
ATOM 771 C CA . VAL A 1 101 ? -46.614 -8.095 92.578 1.00 96.19 101 VAL A CA 1
ATOM 772 C C . VAL A 1 101 ? -45.182 -7.631 92.329 1.00 96.19 101 VAL A C 1
ATOM 774 O O . VAL A 1 101 ? -44.843 -7.306 91.191 1.00 96.19 101 VAL A O 1
ATOM 777 N N . GLN A 1 102 ? -44.332 -7.605 93.357 1.00 96.56 102 GLN A N 1
ATOM 778 C CA . GLN A 1 102 ? -42.912 -7.282 93.212 1.00 96.56 102 GLN A CA 1
ATOM 779 C C . GLN A 1 102 ? -42.212 -8.306 92.318 1.00 96.56 102 GLN A C 1
ATOM 781 O O . GLN A 1 102 ? -41.563 -7.904 91.356 1.00 96.56 102 GLN A O 1
ATOM 786 N N . GLY A 1 103 ? -42.424 -9.602 92.563 1.00 96.88 103 GLY A N 1
ATOM 787 C CA . GLY A 1 103 ? -41.872 -10.680 91.744 1.00 96.88 103 GLY A CA 1
ATOM 788 C C . GLY A 1 103 ? -42.327 -10.610 90.286 1.00 96.88 103 GLY A C 1
ATOM 789 O O . GLY A 1 103 ? -41.498 -10.708 89.383 1.00 96.88 103 GLY A O 1
ATOM 790 N N . GLN A 1 104 ? -43.618 -10.363 90.035 1.00 96.56 104 GLN A N 1
ATOM 791 C CA . GLN A 1 104 ? -44.140 -10.205 88.675 1.00 96.56 104 GLN A CA 1
ATOM 792 C C . GLN A 1 104 ? -43.580 -8.952 87.995 1.00 96.56 104 GLN A C 1
ATOM 794 O O . GLN A 1 104 ? -43.135 -9.020 86.856 1.00 96.56 104 GLN A O 1
ATOM 799 N N . THR A 1 105 ? -43.541 -7.819 88.700 1.00 96.06 105 THR A N 1
ATOM 800 C CA . THR A 1 105 ? -43.007 -6.560 88.157 1.00 96.06 105 THR A CA 1
ATOM 801 C C . THR A 1 105 ? -41.526 -6.691 87.816 1.00 96.06 105 THR A C 1
ATOM 803 O O . THR A 1 105 ? -41.075 -6.166 86.802 1.00 96.06 105 THR A O 1
ATOM 806 N N . GLU A 1 106 ? -40.751 -7.371 88.658 1.00 96.94 106 GLU A N 1
ATOM 807 C CA . GLU A 1 106 ? -39.332 -7.615 88.416 1.00 96.94 106 GLU A CA 1
ATOM 808 C C . GLU A 1 106 ? -39.122 -8.601 87.260 1.00 96.94 106 GLU A C 1
ATOM 810 O O . GLU A 1 106 ? -38.284 -8.356 86.396 1.00 96.94 106 GLU A O 1
ATOM 815 N N . SER A 1 107 ? -39.952 -9.643 87.159 1.00 96.94 107 SER A N 1
ATOM 816 C CA . SER A 1 107 ? -39.981 -10.538 85.997 1.00 96.94 107 SER A CA 1
ATOM 817 C C . SER A 1 107 ? -40.304 -9.792 84.695 1.00 96.94 107 SER A C 1
ATOM 819 O O . SER A 1 107 ? -39.609 -9.977 83.698 1.00 96.94 107 SER A O 1
ATOM 821 N N . ASP A 1 108 ? -41.319 -8.925 84.694 1.00 96.56 108 ASP A N 1
ATOM 822 C CA . ASP A 1 108 ? -41.734 -8.155 83.515 1.00 96.56 108 ASP A CA 1
ATOM 823 C C . ASP A 1 108 ? -40.670 -7.127 83.107 1.00 96.56 108 ASP A C 1
ATOM 825 O O . ASP A 1 108 ? -40.386 -6.962 81.918 1.00 96.56 108 ASP A O 1
ATOM 829 N N . LYS A 1 109 ? -40.030 -6.468 84.085 1.00 96.81 109 LYS A N 1
ATOM 830 C CA . LYS A 1 109 ? -38.880 -5.583 83.844 1.00 96.81 109 LYS A CA 1
ATOM 831 C C . LYS A 1 109 ? -37.731 -6.344 83.200 1.00 96.81 109 LYS A C 1
ATOM 833 O O . LYS A 1 109 ? -37.258 -5.923 82.150 1.00 96.81 109 LYS A O 1
ATOM 838 N N . ASN A 1 110 ? -37.347 -7.486 83.767 1.00 97.31 110 ASN A N 1
ATOM 839 C CA . ASN A 1 110 ? -36.275 -8.317 83.224 1.00 97.31 110 ASN A CA 1
ATOM 840 C C . ASN A 1 110 ? -36.598 -8.797 81.801 1.00 97.31 110 ASN A C 1
ATOM 842 O O . ASN A 1 110 ? -35.733 -8.755 80.930 1.00 97.31 110 ASN A O 1
ATOM 846 N N . ALA A 1 111 ? -37.844 -9.200 81.531 1.00 96.88 111 ALA A N 1
ATOM 847 C CA . ALA A 1 111 ? -38.279 -9.590 80.190 1.00 96.88 111 ALA A CA 1
ATOM 848 C C . ALA A 1 111 ? -38.227 -8.412 79.198 1.00 96.88 111 ALA A C 1
ATOM 850 O O . ALA A 1 111 ? -37.765 -8.574 78.069 1.00 96.88 111 ALA A O 1
ATOM 851 N N . SER A 1 112 ? -38.650 -7.215 79.615 1.00 95.44 112 SER A N 1
ATOM 852 C CA . SER A 1 112 ? -38.568 -6.008 78.786 1.00 95.44 112 SER A CA 1
ATOM 853 C C . SER A 1 112 ? -37.122 -5.583 78.526 1.00 95.44 112 SER A C 1
ATOM 855 O O . SER A 1 112 ? -36.801 -5.181 77.411 1.00 95.44 112 SER A O 1
ATOM 857 N N . GLU A 1 113 ? -36.242 -5.659 79.524 1.00 97.31 113 GLU A N 1
ATOM 858 C CA . GLU A 1 113 ? -34.814 -5.359 79.375 1.00 97.31 113 GLU A CA 1
ATOM 859 C C . GLU A 1 113 ? -34.130 -6.365 78.437 1.00 97.31 113 GLU A C 1
ATOM 861 O O . GLU A 1 113 ? -33.349 -5.974 77.566 1.00 97.31 113 GLU A O 1
ATOM 866 N N . GLN A 1 114 ? -34.482 -7.651 78.527 1.00 97.25 114 GLN A N 1
ATOM 867 C CA . GLN A 1 114 ? -34.035 -8.673 77.574 1.00 97.25 114 GLN A CA 1
ATOM 868 C C . GLN A 1 114 ? -34.510 -8.366 76.146 1.00 97.25 114 GLN A C 1
ATOM 870 O O . GLN A 1 114 ? -33.716 -8.393 75.211 1.00 97.25 114 GLN A O 1
ATOM 875 N N . GLN A 1 115 ? -35.776 -7.988 75.960 1.00 97.00 115 GLN A N 1
ATOM 876 C CA . GLN A 1 115 ? -36.280 -7.600 74.638 1.00 97.00 115 GLN A CA 1
ATOM 877 C C . GLN A 1 115 ? -35.589 -6.347 74.089 1.00 97.00 115 GLN A C 1
ATOM 879 O O . GLN A 1 115 ? -35.262 -6.301 72.904 1.00 97.00 115 GLN A O 1
ATOM 884 N N . LEU A 1 116 ? -35.342 -5.337 74.928 1.00 97.31 116 LEU A N 1
ATOM 885 C CA . LEU A 1 116 ? -34.624 -4.127 74.522 1.00 97.31 116 LEU A CA 1
ATOM 886 C C . LEU A 1 116 ? -33.194 -4.449 74.086 1.00 97.31 116 LEU A C 1
ATOM 888 O O . LEU A 1 116 ? -32.784 -4.030 73.007 1.00 97.31 116 LEU A O 1
ATOM 892 N N . THR A 1 117 ? -32.468 -5.250 74.864 1.00 97.62 117 THR A N 1
ATOM 893 C CA . THR A 1 117 ? -31.098 -5.664 74.517 1.00 97.62 117 THR A CA 1
ATOM 894 C C . THR A 1 117 ? -31.048 -6.504 73.235 1.00 97.62 117 THR A C 1
ATOM 896 O O . THR A 1 117 ? -30.166 -6.301 72.396 1.00 97.62 117 THR A O 1
ATOM 899 N N . GLU A 1 118 ? -32.018 -7.395 73.010 1.00 97.31 118 GLU A N 1
ATOM 900 C CA . GLU A 1 118 ? -32.148 -8.132 71.746 1.00 97.31 118 GLU A CA 1
ATOM 901 C C . GLU A 1 118 ? -32.446 -7.211 70.553 1.00 97.31 118 GLU A C 1
ATOM 903 O O . GLU A 1 118 ? -31.854 -7.372 69.480 1.00 97.31 118 GLU A O 1
ATOM 908 N N . LEU A 1 119 ? -33.346 -6.237 70.719 1.00 97.31 119 LEU A N 1
ATOM 909 C CA . LEU A 1 119 ? -33.685 -5.266 69.677 1.00 97.31 119 LEU A CA 1
ATOM 910 C C . LEU A 1 119 ? -32.506 -4.349 69.347 1.00 97.31 119 LEU A C 1
ATOM 912 O O . LEU A 1 119 ? -32.251 -4.102 68.169 1.00 97.31 119 LEU A O 1
ATOM 916 N N . GLU A 1 120 ? -31.760 -3.887 70.349 1.00 97.56 120 GLU A N 1
ATOM 917 C CA . GLU A 1 120 ? -30.537 -3.105 70.157 1.00 97.56 120 GLU A CA 1
ATOM 918 C C . GLU A 1 120 ? -29.477 -3.912 69.402 1.00 97.56 120 GLU A C 1
ATOM 920 O O . GLU A 1 120 ? -28.883 -3.412 68.446 1.00 97.56 120 GLU A O 1
ATOM 925 N N . SER A 1 121 ? -29.288 -5.183 69.767 1.00 97.62 121 SER A N 1
ATOM 926 C CA . SER A 1 121 ? -28.380 -6.092 69.061 1.00 97.62 121 SER A CA 1
ATOM 927 C C . SER A 1 121 ? -28.777 -6.264 67.589 1.00 97.62 121 SER A C 1
ATOM 929 O O . SER A 1 121 ? -27.943 -6.095 66.695 1.00 97.62 121 SER A O 1
ATOM 931 N N . ARG A 1 122 ? -30.067 -6.503 67.304 1.00 97.44 122 ARG A N 1
ATOM 932 C CA . ARG A 1 122 ? -30.585 -6.589 65.925 1.00 97.44 122 ARG A CA 1
ATOM 933 C C . ARG A 1 122 ? -30.446 -5.273 65.165 1.00 97.44 122 ARG A C 1
ATOM 935 O O . ARG A 1 122 ? -30.104 -5.291 63.985 1.00 97.44 122 ARG A O 1
ATOM 942 N N . TYR A 1 123 ? -30.693 -4.138 65.817 1.00 97.94 123 TYR A N 1
ATOM 943 C CA . TYR A 1 123 ? -30.516 -2.819 65.213 1.00 97.94 123 TYR A CA 1
ATOM 944 C C . TYR A 1 123 ? -29.063 -2.606 64.785 1.00 97.94 123 TYR A C 1
ATOM 946 O O . TYR A 1 123 ? -28.816 -2.207 63.649 1.00 97.94 123 TYR A O 1
ATOM 954 N N . TRP A 1 124 ? -28.099 -2.934 65.648 1.00 98.12 124 TRP A N 1
ATOM 955 C CA . TRP A 1 124 ? -26.680 -2.838 65.312 1.00 98.12 124 TRP A CA 1
ATOM 956 C C . TRP A 1 124 ? -26.281 -3.779 64.176 1.00 98.12 124 TRP A C 1
ATOM 958 O O . TRP A 1 124 ? -25.562 -3.355 63.271 1.00 98.12 124 TRP A O 1
ATOM 968 N N . GLN A 1 125 ? -26.778 -5.018 64.171 1.00 97.88 125 GLN A N 1
ATOM 969 C CA . GLN A 1 125 ? -26.552 -5.957 63.067 1.00 97.88 125 GLN A CA 1
ATOM 970 C C . GLN A 1 125 ? -27.056 -5.384 61.736 1.00 97.88 125 GLN A C 1
ATOM 972 O O . GLN A 1 125 ? -26.275 -5.248 60.794 1.00 97.88 125 GLN A O 1
ATOM 977 N N . LEU A 1 126 ? -28.315 -4.938 61.684 1.00 97.62 126 LEU A N 1
ATOM 978 C CA . LEU A 1 126 ? -28.903 -4.333 60.484 1.00 97.62 126 LEU A CA 1
ATOM 979 C C . LEU A 1 126 ? -28.193 -3.036 60.075 1.00 97.62 126 LEU A C 1
ATOM 981 O O . LEU A 1 126 ? -28.015 -2.769 58.887 1.00 97.62 126 LEU A O 1
ATOM 985 N N . PHE A 1 127 ? -27.752 -2.222 61.034 1.00 97.81 127 PHE A N 1
ATOM 986 C CA . PHE A 1 127 ? -26.984 -1.009 60.759 1.00 97.81 127 PHE A CA 1
ATOM 987 C C . PHE A 1 127 ? -25.640 -1.332 60.092 1.00 97.81 127 PHE A C 1
ATOM 989 O O . PHE A 1 127 ? -25.243 -0.679 59.126 1.00 97.81 127 PHE A O 1
ATOM 996 N N . HIS A 1 128 ? -24.941 -2.363 60.566 1.00 97.75 128 HIS A N 1
ATOM 997 C CA . HIS A 1 128 ? -23.692 -2.801 59.953 1.00 97.75 128 HIS A CA 1
ATOM 998 C C . HIS A 1 128 ? -23.908 -3.427 58.572 1.00 97.75 128 HIS A C 1
ATOM 1000 O O . HIS A 1 128 ? -23.155 -3.104 57.654 1.00 97.75 128 HIS A O 1
ATOM 1006 N N . GLU A 1 129 ? -24.947 -4.244 58.393 1.00 98.00 129 GLU A N 1
ATOM 1007 C CA . GLU A 1 129 ? -25.304 -4.834 57.096 1.00 98.00 129 GLU A CA 1
ATOM 1008 C C . GLU A 1 129 ? -25.684 -3.768 56.065 1.00 98.00 129 GLU A C 1
ATOM 1010 O O . GLU A 1 129 ? -25.152 -3.756 54.958 1.00 98.00 129 GLU A O 1
ATOM 1015 N N . THR A 1 130 ? -26.549 -2.818 56.425 1.00 97.44 130 THR A N 1
ATOM 1016 C CA . THR A 1 130 ? -26.940 -1.716 55.528 1.00 97.44 130 THR A CA 1
ATOM 1017 C C . THR A 1 130 ? -25.749 -0.839 55.158 1.00 97.44 130 THR A C 1
ATOM 1019 O O . THR A 1 130 ? -25.606 -0.447 53.997 1.00 97.44 130 THR A O 1
ATOM 1022 N N . LYS A 1 131 ? -24.843 -0.578 56.108 1.00 97.94 131 LYS A N 1
ATOM 1023 C CA . LYS A 1 131 ? -23.593 0.134 55.832 1.00 97.94 131 LYS A CA 1
ATOM 1024 C C . LYS A 1 131 ? -22.683 -0.661 54.891 1.00 97.94 131 LYS A C 1
ATOM 1026 O O . LYS A 1 131 ? -22.152 -0.075 53.950 1.00 97.94 131 LYS A O 1
ATOM 1031 N N . ALA A 1 132 ? -22.536 -1.969 55.100 1.00 97.56 132 ALA A N 1
ATOM 1032 C CA . ALA A 1 132 ? -21.744 -2.839 54.232 1.00 97.56 132 ALA A CA 1
ATOM 1033 C C . ALA A 1 132 ? -22.312 -2.875 52.803 1.00 97.56 132 ALA A C 1
ATOM 1035 O O . ALA A 1 132 ? -21.584 -2.604 51.847 1.00 97.56 132 ALA A O 1
ATOM 1036 N N . LEU A 1 133 ? -23.624 -3.076 52.661 1.00 97.56 133 LEU A N 1
ATOM 1037 C CA . LEU A 1 133 ? -24.320 -3.054 51.372 1.00 97.56 133 LEU A CA 1
ATOM 1038 C C . LEU A 1 133 ? -24.192 -1.698 50.670 1.00 97.56 133 LEU A C 1
ATOM 1040 O O . LEU A 1 133 ? -24.012 -1.646 49.455 1.00 97.56 133 LEU A O 1
ATOM 1044 N N . SER A 1 134 ? -24.234 -0.587 51.413 1.00 97.75 134 SER A N 1
ATOM 1045 C CA . SER A 1 134 ? -24.004 0.744 50.843 1.00 97.75 134 SER A CA 1
ATOM 1046 C C . SER A 1 134 ? -22.592 0.881 50.275 1.00 97.75 134 SER A C 1
ATOM 1048 O O . SER A 1 134 ? -22.427 1.434 49.188 1.00 97.75 134 SER A O 1
ATOM 1050 N N . THR A 1 135 ? -21.576 0.380 50.984 1.00 97.69 135 THR A N 1
ATOM 1051 C CA . THR A 1 135 ? -20.190 0.424 50.493 1.00 97.69 135 THR A CA 1
ATOM 1052 C C . THR A 1 135 ? -19.972 -0.493 49.292 1.00 97.69 135 THR A C 1
ATOM 1054 O O . THR A 1 135 ? -19.294 -0.102 48.346 1.00 97.69 135 THR A O 1
ATOM 1057 N N . GLU A 1 136 ? -20.582 -1.679 49.282 1.00 97.69 136 GLU A N 1
ATOM 1058 C CA . GLU A 1 136 ? -20.514 -2.608 48.152 1.00 97.69 136 GLU A CA 1
ATOM 1059 C C . GLU A 1 136 ? -21.196 -2.020 46.912 1.00 97.69 136 GLU A C 1
ATOM 1061 O O . GLU A 1 136 ? -20.626 -2.031 45.822 1.00 97.69 136 GLU A O 1
ATOM 1066 N N . LYS A 1 137 ? -22.376 -1.413 47.080 1.00 97.62 137 LYS A N 1
ATOM 1067 C CA . LYS A 1 137 ? -23.076 -0.712 46.001 1.00 97.62 137 LYS A CA 1
ATOM 1068 C C . LYS A 1 137 ? -22.205 0.385 45.389 1.00 97.62 137 LYS A C 1
ATOM 1070 O O . LYS A 1 137 ? -22.105 0.467 44.168 1.00 97.62 137 LYS A O 1
ATOM 1075 N N . GLU A 1 138 ? -21.556 1.204 46.215 1.00 97.94 138 GLU A N 1
ATOM 1076 C CA . GLU A 1 138 ? -20.671 2.266 45.730 1.00 97.94 138 GLU A CA 1
ATOM 1077 C C . GLU A 1 138 ? -19.471 1.698 44.954 1.00 97.94 138 GLU A C 1
ATOM 1079 O O . GLU A 1 138 ? -19.116 2.211 43.891 1.00 97.94 138 GLU A O 1
ATOM 1084 N N . GLN A 1 139 ? -18.884 0.595 45.425 1.00 97.75 139 GLN A N 1
ATOM 1085 C CA . GLN A 1 139 ? -17.808 -0.099 44.712 1.00 97.75 139 GLN A CA 1
ATOM 1086 C C . GLN A 1 139 ? -18.278 -0.643 43.357 1.00 97.75 139 GLN A C 1
ATOM 1088 O O . GLN A 1 139 ? -17.591 -0.454 42.351 1.00 97.75 139 GLN A O 1
ATOM 1093 N N . ILE A 1 140 ? -19.457 -1.268 43.301 1.00 97.56 140 ILE A N 1
ATOM 1094 C CA . ILE A 1 140 ? -20.044 -1.777 42.055 1.00 97.56 140 ILE A CA 1
ATOM 1095 C C . ILE A 1 140 ? -20.321 -0.625 41.084 1.00 97.56 140 ILE A C 1
ATOM 1097 O O . ILE A 1 140 ? -19.948 -0.711 39.916 1.00 97.56 140 ILE A O 1
ATOM 1101 N N . GLU A 1 141 ? -20.905 0.482 41.545 1.00 98.06 141 GLU A N 1
ATOM 1102 C CA . GLU A 1 141 ? -21.146 1.659 40.703 1.00 98.06 141 GLU A CA 1
ATOM 1103 C C . GLU A 1 141 ? -19.843 2.240 40.136 1.00 98.06 141 GLU A C 1
ATOM 1105 O O . GLU A 1 141 ? -19.792 2.634 38.967 1.00 98.06 141 GLU A O 1
ATOM 1110 N N . GLN A 1 142 ? -18.769 2.269 40.929 1.00 97.75 142 GLN A N 1
ATOM 1111 C CA . GLN A 1 142 ? -17.450 2.685 40.451 1.00 97.75 142 GLN A CA 1
ATOM 1112 C C . GLN A 1 142 ? -16.881 1.712 39.410 1.00 97.75 142 GLN A C 1
ATOM 1114 O O . GLN A 1 142 ? -16.326 2.160 38.404 1.00 97.75 142 GLN A O 1
ATOM 1119 N N . LEU A 1 143 ? -17.027 0.399 39.610 1.00 98.00 143 LEU A N 1
ATOM 1120 C CA . LEU A 1 143 ? -16.588 -0.612 38.644 1.00 98.00 143 LEU A CA 1
ATOM 1121 C C . LEU A 1 143 ? -17.357 -0.507 37.325 1.00 98.00 143 LEU A C 1
ATOM 1123 O O . LEU A 1 143 ? -16.732 -0.500 36.266 1.00 98.00 143 LEU A O 1
ATOM 1127 N N . VAL A 1 144 ? -18.680 -0.343 37.378 1.00 98.00 144 VAL A N 1
ATOM 1128 C CA . VAL A 1 144 ? -19.524 -0.154 36.188 1.00 98.00 144 VAL A CA 1
ATOM 1129 C C . VAL A 1 144 ? -19.115 1.109 35.430 1.00 98.00 144 VAL A C 1
ATOM 1131 O O . VAL A 1 144 ? -18.956 1.063 34.212 1.00 98.00 144 VAL A O 1
ATOM 1134 N N . LYS A 1 145 ? -18.864 2.225 36.129 1.00 97.81 145 LYS A N 1
ATOM 1135 C CA . LYS A 1 145 ? -18.374 3.466 35.501 1.00 97.81 145 LYS A CA 1
ATOM 1136 C C . LYS A 1 145 ? -17.025 3.272 34.805 1.00 97.81 145 LYS A C 1
ATOM 1138 O O . LYS A 1 145 ? -16.853 3.742 33.685 1.00 97.81 145 LYS A O 1
ATOM 1143 N N . ARG A 1 146 ? -16.082 2.564 35.438 1.00 97.31 146 ARG A N 1
ATOM 1144 C CA . ARG A 1 146 ? -14.772 2.256 34.834 1.00 97.31 146 ARG A CA 1
ATOM 1145 C C . ARG A 1 146 ? -14.916 1.377 33.594 1.00 97.31 146 ARG A C 1
ATOM 1147 O O . ARG A 1 146 ? -14.336 1.692 32.565 1.00 97.31 146 ARG A O 1
ATOM 1154 N N . GLN A 1 147 ? -15.729 0.325 33.668 1.00 97.31 147 GLN A N 1
ATOM 1155 C CA . GLN A 1 147 ? -15.974 -0.563 32.531 1.00 97.31 147 GLN A CA 1
ATOM 1156 C C . GLN A 1 147 ? -16.662 0.156 31.365 1.00 97.31 147 GLN A C 1
ATOM 1158 O O . GLN A 1 147 ? -16.313 -0.089 30.212 1.00 97.31 147 GLN A O 1
ATOM 1163 N N . ALA A 1 148 ? -17.605 1.059 31.646 1.00 97.25 148 ALA A N 1
ATOM 1164 C CA . ALA A 1 148 ? -18.250 1.871 30.619 1.00 97.25 148 ALA A CA 1
ATOM 1165 C C . ALA A 1 148 ? -17.248 2.794 29.904 1.00 97.25 148 ALA A C 1
ATOM 1167 O O . ALA A 1 148 ? -17.282 2.899 28.678 1.00 97.25 148 ALA A O 1
ATOM 1168 N N . GLU A 1 149 ? -16.326 3.417 30.643 1.00 97.75 149 GLU A N 1
ATOM 1169 C CA . GLU A 1 149 ? -15.277 4.250 30.046 1.00 97.75 149 GLU A CA 1
ATOM 1170 C C . GLU A 1 149 ? -14.264 3.411 29.248 1.00 97.75 149 GLU A C 1
ATOM 1172 O O . GLU A 1 149 ? -13.896 3.782 28.135 1.00 97.75 149 GLU A O 1
ATOM 1177 N N . ASP A 1 150 ? -13.881 2.231 29.744 1.00 97.69 150 ASP A N 1
ATOM 1178 C CA . ASP A 1 150 ? -13.017 1.301 29.008 1.00 97.69 150 ASP A CA 1
ATOM 1179 C C . ASP A 1 150 ? -13.651 0.844 27.687 1.00 97.69 150 ASP A C 1
ATOM 1181 O O . ASP A 1 150 ? -12.963 0.760 26.665 1.00 97.69 150 ASP A O 1
ATOM 1185 N N . LEU A 1 151 ? -14.956 0.545 27.687 1.00 97.44 151 LEU A N 1
ATOM 1186 C CA . LEU A 1 151 ? -15.703 0.215 26.470 1.00 97.44 151 LEU A CA 1
ATOM 1187 C C . LEU A 1 151 ? -15.731 1.403 25.509 1.00 97.44 151 LEU A C 1
ATOM 1189 O O . LEU A 1 151 ? -15.398 1.236 24.340 1.00 97.44 151 LEU A O 1
ATOM 1193 N N . ARG A 1 152 ? -15.996 2.613 26.010 1.00 98.12 152 ARG A N 1
ATOM 1194 C CA . ARG A 1 152 ? -15.971 3.835 25.200 1.00 98.12 152 ARG A CA 1
ATOM 1195 C C . ARG A 1 152 ? -14.610 4.069 24.539 1.00 98.12 152 ARG A C 1
ATOM 1197 O O . ARG A 1 152 ? -14.550 4.410 23.359 1.00 98.12 152 ARG A O 1
ATOM 1204 N N . ILE A 1 153 ? -13.513 3.865 25.270 1.00 97.81 153 ILE A N 1
ATOM 1205 C CA . ILE A 1 153 ? -12.150 3.981 24.732 1.00 97.81 153 ILE A CA 1
ATOM 1206 C C . ILE A 1 153 ? -11.890 2.898 23.677 1.00 97.81 153 ILE A C 1
ATOM 1208 O O . ILE A 1 153 ? -11.270 3.176 22.647 1.00 97.81 153 ILE A O 1
ATOM 1212 N N . LYS A 1 154 ? -12.341 1.658 23.908 1.00 96.56 154 LYS A N 1
ATOM 1213 C CA . LYS A 1 154 ? -12.223 0.572 22.923 1.00 96.56 154 LYS A CA 1
ATOM 1214 C C . LYS A 1 154 ? -13.005 0.882 21.651 1.00 96.56 154 LYS A C 1
ATOM 1216 O O . LYS A 1 154 ? -12.436 0.720 20.577 1.00 96.5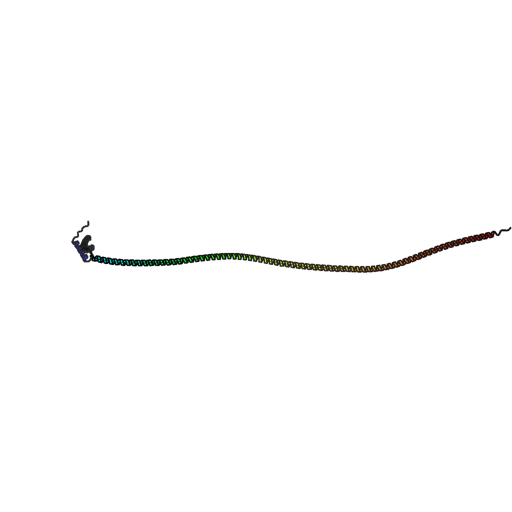6 154 LYS A O 1
ATOM 1221 N N . ASP A 1 155 ? -14.226 1.395 21.761 1.00 97.69 155 ASP A N 1
ATOM 1222 C CA . ASP A 1 155 ? -15.044 1.786 20.611 1.00 97.69 155 ASP A CA 1
ATOM 1223 C C . ASP A 1 155 ? -14.367 2.900 19.805 1.00 97.69 155 ASP A C 1
ATOM 1225 O O . ASP A 1 155 ? -14.218 2.784 18.592 1.00 97.69 155 ASP A O 1
ATOM 1229 N N . GLN A 1 156 ? -13.837 3.932 20.470 1.00 97.31 156 GLN A N 1
ATOM 1230 C CA . GLN A 1 156 ? -13.056 4.984 19.803 1.00 97.31 156 GLN A CA 1
ATOM 1231 C C . GLN A 1 156 ? -11.826 4.430 19.071 1.00 97.31 156 GLN A C 1
ATOM 1233 O O . GLN A 1 156 ? -11.511 4.866 17.963 1.00 97.31 156 GLN A O 1
ATOM 1238 N N . ARG A 1 157 ? -11.122 3.457 19.665 1.00 97.56 157 ARG A N 1
ATOM 1239 C CA . ARG A 1 157 ? -9.987 2.786 19.012 1.00 97.56 157 ARG A CA 1
ATOM 1240 C C . ARG A 1 157 ? -10.428 1.940 17.824 1.00 97.56 157 ARG A C 1
ATOM 1242 O O . ARG A 1 157 ? -9.708 1.913 16.831 1.00 97.56 157 ARG A O 1
ATOM 1249 N N . LEU A 1 158 ? -11.569 1.258 17.919 1.00 97.56 158 LEU A N 1
ATOM 1250 C CA . LEU A 1 158 ? -12.127 0.474 16.820 1.00 97.56 158 LEU A CA 1
ATOM 1251 C C . LEU A 1 158 ? -12.485 1.372 15.637 1.00 97.56 158 LEU A C 1
ATOM 1253 O O . LEU A 1 158 ? -12.040 1.073 14.533 1.00 97.56 158 LEU A O 1
ATOM 1257 N N . PHE A 1 159 ? -13.158 2.501 15.870 1.00 97.50 159 PHE A N 1
ATOM 1258 C CA . PHE A 1 159 ? -13.430 3.486 14.817 1.00 97.50 159 PHE A CA 1
ATOM 1259 C C . PHE A 1 159 ? -12.137 4.011 14.181 1.00 97.50 159 PHE A C 1
ATOM 1261 O O . PHE A 1 159 ? -11.975 3.952 12.968 1.00 97.50 159 PHE A O 1
ATOM 1268 N N . ALA A 1 160 ? -11.147 4.405 14.987 1.00 97.19 160 ALA A N 1
ATOM 1269 C CA . ALA A 1 160 ? -9.869 4.882 14.457 1.00 97.19 160 ALA A CA 1
ATOM 1270 C C . ALA A 1 160 ? -9.092 3.811 13.662 1.00 97.19 160 ALA A C 1
ATOM 1272 O O . ALA A 1 160 ? -8.296 4.143 12.782 1.00 97.19 160 ALA A O 1
ATOM 1273 N N . LEU A 1 161 ? -9.258 2.526 13.994 1.00 97.00 161 LEU A N 1
ATOM 1274 C CA . LEU A 1 161 ? -8.680 1.420 13.228 1.00 97.00 161 LEU A CA 1
ATOM 1275 C C . LEU A 1 161 ? -9.463 1.147 11.941 1.00 97.00 161 LEU A C 1
ATOM 1277 O O . LEU A 1 161 ? -8.830 0.842 10.935 1.00 97.00 161 LEU A O 1
ATOM 1281 N N . GLN A 1 162 ? -10.790 1.282 11.959 1.00 97.94 162 GLN A N 1
ATOM 1282 C CA . GLN A 1 162 ? -11.629 1.194 10.763 1.00 97.94 162 GLN A CA 1
ATOM 1283 C C . GLN A 1 162 ? -11.269 2.294 9.760 1.00 97.94 162 GLN A C 1
ATOM 1285 O O . GLN A 1 162 ? -10.940 1.962 8.627 1.00 97.94 162 GLN A O 1
ATOM 1290 N N . ASP A 1 163 ? -11.160 3.553 10.196 1.00 97.31 163 ASP A N 1
ATOM 1291 C CA . ASP A 1 163 ? -10.749 4.671 9.332 1.00 97.31 163 ASP A CA 1
ATOM 1292 C C . ASP A 1 163 ? -9.368 4.424 8.699 1.00 97.31 163 ASP A C 1
ATOM 1294 O O . ASP A 1 163 ? -9.132 4.685 7.518 1.00 97.31 163 ASP A O 1
ATOM 1298 N N . LYS A 1 164 ? -8.420 3.882 9.479 1.00 97.12 164 LYS A N 1
ATOM 1299 C CA . LYS A 1 164 ? -7.088 3.514 8.969 1.00 97.12 164 LYS A CA 1
ATOM 1300 C C . LYS A 1 164 ? -7.154 2.366 7.970 1.00 97.12 164 LYS A C 1
ATOM 1302 O O . LYS A 1 164 ? -6.392 2.374 7.002 1.00 97.12 164 LYS A O 1
ATOM 1307 N N . LEU A 1 165 ? -8.018 1.382 8.213 1.00 97.62 165 LEU A N 1
ATOM 1308 C CA . LEU A 1 165 ? -8.202 0.243 7.324 1.00 97.62 165 LEU A CA 1
ATOM 1309 C C . LEU A 1 165 ? -8.786 0.714 5.990 1.00 97.62 165 LEU A C 1
ATOM 1311 O O . LEU A 1 165 ? -8.203 0.416 4.952 1.00 97.62 165 LEU A O 1
ATOM 1315 N N . GLU A 1 166 ? -9.844 1.522 6.019 1.00 97.75 166 GLU A N 1
ATOM 1316 C CA . GLU A 1 166 ? -10.456 2.124 4.831 1.00 97.75 166 GLU A CA 1
ATOM 1317 C C . GLU A 1 166 ? -9.442 2.963 4.047 1.00 97.75 166 GLU A C 1
ATOM 1319 O O . GLU A 1 166 ? -9.202 2.686 2.873 1.00 97.75 166 GLU A O 1
ATOM 1324 N N . ALA A 1 167 ? -8.719 3.874 4.707 1.00 96.94 167 ALA A N 1
ATOM 1325 C CA . ALA A 1 167 ? -7.694 4.690 4.054 1.00 96.94 167 ALA A CA 1
ATOM 1326 C C . ALA A 1 167 ? -6.556 3.855 3.433 1.00 96.94 167 ALA A C 1
ATOM 1328 O O . ALA A 1 167 ? -5.995 4.217 2.396 1.00 96.94 167 ALA A O 1
ATOM 1329 N N . SER A 1 168 ? -6.168 2.740 4.060 1.00 95.31 168 SER A N 1
ATOM 1330 C CA . SER A 1 168 ? -5.152 1.839 3.497 1.00 95.31 168 SER A CA 1
ATOM 1331 C C . SER A 1 168 ? -5.685 1.000 2.332 1.00 95.31 168 SER A C 1
ATOM 1333 O O . SER A 1 168 ? -4.956 0.796 1.363 1.00 95.31 168 SER A O 1
ATOM 1335 N N . SER A 1 169 ? -6.955 0.591 2.383 1.00 97.38 169 SER A N 1
ATOM 1336 C CA . SER A 1 169 ? -7.656 -0.065 1.277 1.00 97.38 169 SER A CA 1
ATOM 1337 C C . SER A 1 169 ? -7.780 0.864 0.069 1.00 97.38 169 SER A C 1
ATOM 1339 O O . SER A 1 169 ? -7.482 0.455 -1.050 1.00 97.38 169 SER A O 1
ATOM 1341 N N . GLU A 1 170 ? -8.143 2.131 0.274 1.00 97.19 170 GLU A N 1
ATOM 1342 C CA . GLU A 1 170 ? -8.203 3.135 -0.797 1.00 97.19 170 GLU A CA 1
ATOM 1343 C C . GLU A 1 170 ? -6.835 3.357 -1.450 1.00 97.19 170 GLU A C 1
ATOM 1345 O O . GLU A 1 170 ? -6.724 3.392 -2.676 1.00 97.19 170 GLU A O 1
ATOM 1350 N N . ARG A 1 171 ? -5.764 3.442 -0.648 1.00 96.62 171 ARG A N 1
ATOM 1351 C CA . ARG A 1 171 ? -4.390 3.546 -1.167 1.00 96.62 171 ARG A CA 1
ATOM 1352 C C . ARG A 1 171 ? -3.979 2.322 -1.976 1.00 96.62 171 ARG A C 1
ATOM 1354 O O . ARG A 1 171 ? -3.262 2.478 -2.960 1.00 96.62 171 ARG A O 1
ATOM 1361 N N . LEU A 1 172 ? -4.408 1.132 -1.562 1.00 96.94 172 LEU A N 1
ATOM 1362 C CA . LEU A 1 172 ? -4.128 -0.110 -2.275 1.00 96.94 172 LEU A CA 1
ATOM 1363 C C . LEU A 1 172 ? -4.882 -0.166 -3.609 1.00 96.94 172 LEU A C 1
ATOM 1365 O O . LEU A 1 172 ? -4.286 -0.495 -4.625 1.00 96.94 172 LEU A O 1
ATOM 1369 N N . LEU A 1 173 ? -6.149 0.251 -3.645 1.00 97.31 173 LEU A N 1
ATOM 1370 C CA . LEU A 1 173 ? -6.893 0.375 -4.902 1.00 97.31 173 LEU A CA 1
ATOM 1371 C C . LEU A 1 173 ? -6.247 1.400 -5.844 1.00 97.31 173 LEU A C 1
ATOM 1373 O O . LEU A 1 173 ? -6.094 1.135 -7.035 1.00 97.31 173 LEU A O 1
ATOM 1377 N N . ALA A 1 174 ? -5.816 2.550 -5.320 1.00 96.56 174 ALA A N 1
ATOM 1378 C CA . ALA A 1 174 ? -5.112 3.556 -6.109 1.00 96.56 174 ALA A CA 1
ATOM 1379 C C . ALA A 1 174 ? -3.774 3.028 -6.657 1.00 96.56 174 ALA A C 1
ATOM 1381 O O . ALA A 1 174 ? -3.461 3.255 -7.825 1.00 96.56 174 ALA A O 1
ATOM 1382 N N . SER A 1 175 ? -2.995 2.290 -5.856 1.00 95.38 175 SER A N 1
ATOM 1383 C CA . SER A 1 175 ? -1.740 1.693 -6.328 1.00 95.38 175 SER A CA 1
ATOM 1384 C C . SER A 1 175 ? -1.964 0.555 -7.328 1.00 95.38 175 SER A C 1
ATOM 1386 O O . SER A 1 175 ? -1.173 0.385 -8.251 1.00 95.38 175 SER A O 1
ATOM 1388 N N . GLU A 1 176 ? -3.053 -0.204 -7.212 1.00 97.69 176 GLU A N 1
ATOM 1389 C CA . GLU A 1 176 ? -3.427 -1.204 -8.214 1.00 97.69 176 GLU A CA 1
ATOM 1390 C C . GLU A 1 176 ? -3.770 -0.570 -9.565 1.00 97.69 176 GLU A C 1
ATOM 1392 O O . GLU A 1 176 ? -3.407 -1.123 -10.607 1.00 97.69 176 GLU A O 1
ATOM 1397 N N . VAL A 1 177 ? -4.446 0.585 -9.566 1.00 97.44 177 VAL A N 1
ATOM 1398 C CA . VAL A 1 177 ? -4.724 1.349 -10.791 1.00 97.44 177 VAL A CA 1
ATOM 1399 C C . VAL A 1 177 ? -3.422 1.830 -11.426 1.00 97.44 177 VAL A C 1
ATOM 1401 O O . VAL A 1 177 ? -3.194 1.539 -12.598 1.00 97.44 177 VAL A O 1
ATOM 1404 N N . THR A 1 178 ? -2.518 2.450 -10.661 1.00 96.81 178 THR A N 1
ATOM 1405 C CA . THR A 1 178 ? -1.240 2.930 -11.217 1.00 96.81 178 THR A CA 1
ATOM 1406 C C . THR A 1 178 ? -0.361 1.788 -11.727 1.00 96.81 178 THR A C 1
ATOM 1408 O O . THR A 1 178 ? 0.285 1.917 -12.762 1.00 96.81 178 THR A O 1
ATOM 1411 N N . VAL A 1 179 ? -0.364 0.624 -11.069 1.00 97.12 179 VAL A N 1
ATOM 1412 C CA . VAL A 1 179 ? 0.339 -0.570 -11.568 1.00 97.12 179 VAL A CA 1
ATOM 1413 C C . VAL A 1 179 ? -0.280 -1.088 -12.870 1.00 97.12 179 VAL A C 1
ATOM 1415 O O . VAL A 1 179 ? 0.454 -1.568 -13.736 1.00 97.12 179 VAL A O 1
ATOM 1418 N N . LYS A 1 180 ? -1.607 -1.018 -13.038 1.00 97.50 180 LYS A N 1
ATOM 1419 C CA . LYS A 1 180 ? -2.263 -1.381 -14.306 1.00 97.50 180 LYS A CA 1
ATOM 1420 C C . LYS A 1 180 ? -1.886 -0.413 -15.426 1.00 97.50 180 LYS A C 1
ATOM 1422 O O . LYS A 1 180 ? -1.532 -0.886 -16.502 1.00 97.50 180 LYS A O 1
ATOM 1427 N N . GLU A 1 181 ? -1.903 0.890 -15.160 1.00 97.19 181 GLU A N 1
ATOM 1428 C CA . GLU A 1 181 ? -1.480 1.926 -16.113 1.00 97.19 181 GLU A CA 1
ATOM 1429 C C . GLU A 1 181 ? -0.014 1.732 -16.522 1.00 97.19 181 GLU A C 1
ATOM 1431 O O . GLU A 1 181 ? 0.278 1.599 -17.705 1.00 97.19 181 GLU A O 1
ATOM 1436 N N . LEU A 1 182 ? 0.900 1.548 -15.563 1.00 96.69 182 LEU A N 1
ATOM 1437 C CA . LEU A 1 182 ? 2.317 1.287 -15.852 1.00 96.69 182 LEU A CA 1
ATOM 1438 C C . LEU A 1 182 ? 2.540 0.013 -16.676 1.00 96.69 182 LEU A C 1
ATOM 1440 O O . LEU A 1 182 ? 3.448 -0.038 -17.504 1.00 96.69 182 LEU A O 1
ATOM 1444 N N . LYS A 1 183 ? 1.735 -1.035 -16.462 1.00 97.19 183 LYS A N 1
ATOM 1445 C CA . LYS A 1 183 ? 1.798 -2.251 -17.288 1.00 97.19 183 LYS A CA 1
ATOM 1446 C C . LYS A 1 183 ? 1.348 -1.983 -18.722 1.00 97.19 183 LYS A C 1
ATOM 1448 O O . LYS A 1 183 ? 1.969 -2.518 -19.636 1.00 97.19 183 LYS A O 1
ATOM 1453 N N . GLN A 1 184 ? 0.303 -1.181 -18.912 1.00 97.62 184 GLN A N 1
ATOM 1454 C CA . GLN A 1 184 ? -0.162 -0.778 -20.241 1.00 97.62 184 GLN A CA 1
ATOM 1455 C C . GLN A 1 184 ? 0.880 0.097 -20.944 1.00 97.62 184 GLN A C 1
ATOM 1457 O O . GLN A 1 184 ? 1.219 -0.175 -22.093 1.00 97.62 184 GLN A O 1
ATOM 1462 N N . ASP A 1 185 ? 1.462 1.067 -20.239 1.00 96.62 185 ASP A N 1
ATOM 1463 C CA . ASP A 1 185 ? 2.532 1.916 -20.766 1.00 96.62 185 ASP A CA 1
ATOM 1464 C C . ASP A 1 185 ? 3.768 1.098 -21.142 1.00 96.62 185 ASP A C 1
ATOM 1466 O O . ASP A 1 185 ? 4.352 1.302 -22.205 1.00 96.62 185 ASP A O 1
ATOM 1470 N N . TYR A 1 186 ? 4.151 0.126 -20.308 1.00 96.44 186 TYR A N 1
ATOM 1471 C CA . TYR A 1 186 ? 5.252 -0.785 -20.613 1.00 96.44 186 TYR A CA 1
ATOM 1472 C C . TYR A 1 186 ? 4.965 -1.629 -21.859 1.00 96.44 186 TYR A C 1
ATOM 1474 O O . TYR A 1 186 ? 5.845 -1.786 -22.701 1.00 96.44 186 TYR A O 1
ATOM 1482 N N . GLN A 1 187 ? 3.742 -2.148 -22.007 1.00 97.19 187 GLN A N 1
ATOM 1483 C CA . GLN A 1 187 ? 3.331 -2.886 -23.205 1.00 97.19 187 GLN A CA 1
ATOM 1484 C C . GLN A 1 187 ? 3.396 -2.001 -24.455 1.00 97.19 187 GLN A C 1
ATOM 1486 O O . GLN A 1 187 ? 4.040 -2.387 -25.427 1.00 97.19 187 GLN A O 1
ATOM 1491 N N . ALA A 1 188 ? 2.828 -0.795 -24.402 1.00 97.00 188 ALA A N 1
ATOM 1492 C CA . ALA A 1 188 ? 2.853 0.155 -25.512 1.00 97.00 188 ALA A CA 1
ATOM 1493 C C . ALA A 1 188 ? 4.282 0.594 -25.874 1.00 97.00 188 ALA A C 1
ATOM 1495 O O . ALA A 1 188 ? 4.619 0.728 -27.050 1.00 97.00 188 ALA A O 1
ATOM 1496 N N . LEU A 1 189 ? 5.147 0.801 -24.876 1.00 97.06 189 LEU A N 1
ATOM 1497 C CA . LEU A 1 189 ? 6.558 1.112 -25.094 1.00 97.06 189 LEU A CA 1
ATOM 1498 C C . LEU A 1 189 ? 7.290 -0.056 -25.759 1.00 97.06 189 LEU A C 1
ATOM 1500 O O . LEU A 1 189 ? 8.082 0.163 -26.670 1.00 97.06 189 LEU A O 1
ATOM 1504 N N . ASN A 1 190 ? 7.019 -1.286 -25.324 1.00 97.06 190 ASN A N 1
ATOM 1505 C CA . ASN A 1 190 ? 7.636 -2.479 -25.890 1.00 97.06 190 ASN A CA 1
ATOM 1506 C C . ASN A 1 190 ? 7.188 -2.704 -27.344 1.00 97.06 190 ASN A C 1
ATOM 1508 O O . ASN A 1 190 ? 8.012 -3.006 -28.201 1.00 97.06 190 ASN A O 1
ATOM 1512 N N . GLU A 1 191 ? 5.906 -2.484 -27.652 1.00 97.25 191 GLU A N 1
ATOM 1513 C CA . GLU A 1 191 ? 5.392 -2.503 -29.028 1.00 97.25 191 GLU A CA 1
ATOM 1514 C C . GLU A 1 191 ? 6.081 -1.453 -29.906 1.00 97.25 191 GLU A C 1
ATOM 1516 O O . GLU A 1 191 ? 6.549 -1.783 -30.995 1.00 97.25 191 GLU A O 1
ATOM 1521 N N . ARG A 1 192 ? 6.219 -0.211 -29.419 1.00 96.62 192 ARG A N 1
ATOM 1522 C CA . ARG A 1 192 ? 6.959 0.846 -30.131 1.00 96.62 192 ARG A CA 1
ATOM 1523 C C . ARG A 1 192 ? 8.418 0.475 -30.356 1.00 96.62 192 ARG A C 1
ATOM 1525 O O . ARG A 1 192 ? 8.928 0.699 -31.445 1.00 96.62 192 ARG A O 1
ATOM 1532 N N . TYR A 1 193 ? 9.070 -0.108 -29.353 1.00 96.81 193 TYR A N 1
ATOM 1533 C CA . TYR A 1 193 ? 10.450 -0.568 -29.470 1.00 96.81 193 TYR A CA 1
ATOM 1534 C C . TYR A 1 193 ? 10.602 -1.614 -30.579 1.00 96.81 193 TYR A C 1
ATOM 1536 O O . TYR A 1 193 ? 11.513 -1.506 -31.394 1.00 96.81 193 TYR A O 1
ATOM 1544 N N . TYR A 1 194 ? 9.703 -2.601 -30.652 1.00 96.56 194 TYR A N 1
ATOM 1545 C CA . TYR A 1 194 ? 9.753 -3.606 -31.717 1.00 96.56 194 TYR A CA 1
ATOM 1546 C C . TYR A 1 194 ? 9.435 -3.025 -33.098 1.00 96.56 194 TYR A C 1
ATOM 1548 O O . TYR A 1 194 ? 10.116 -3.384 -34.052 1.00 96.56 194 TYR A O 1
ATOM 1556 N N . GLN A 1 195 ? 8.478 -2.098 -33.203 1.00 96.56 195 GLN A N 1
ATOM 1557 C CA . GLN A 1 195 ? 8.180 -1.400 -34.460 1.00 96.56 195 GLN A CA 1
ATOM 1558 C C . GLN A 1 195 ? 9.368 -0.566 -34.948 1.00 96.56 195 GLN A C 1
ATOM 1560 O O . GLN A 1 195 ? 9.727 -0.615 -36.119 1.00 96.56 195 GLN A O 1
ATOM 1565 N N . GLU A 1 196 ? 9.995 0.199 -34.054 1.00 95.88 196 GLU A N 1
ATOM 1566 C CA . GLU A 1 196 ? 11.171 0.999 -34.392 1.00 95.88 196 GLU A CA 1
ATOM 1567 C C . GLU A 1 196 ? 12.343 0.099 -34.779 1.00 95.88 196 GLU A C 1
ATOM 1569 O O . GLU A 1 196 ? 13.008 0.360 -35.778 1.00 95.88 196 GLU A O 1
ATOM 1574 N N . LYS A 1 197 ? 12.545 -1.005 -34.054 1.00 96.06 197 LYS A N 1
ATOM 1575 C CA . LYS A 1 197 ? 13.552 -2.004 -34.400 1.00 96.06 197 LYS A CA 1
ATOM 1576 C C . LYS A 1 197 ? 13.320 -2.573 -35.805 1.00 96.06 197 LYS A C 1
ATOM 1578 O O . LYS A 1 197 ? 14.257 -2.578 -36.597 1.00 96.06 197 LYS A O 1
ATOM 1583 N N . GLU A 1 198 ? 12.098 -2.984 -36.134 1.00 96.44 198 GLU A N 1
ATOM 1584 C CA . GLU A 1 198 ? 11.743 -3.511 -37.459 1.00 96.44 198 GLU A CA 1
ATOM 1585 C C . GLU A 1 198 ? 11.976 -2.469 -38.566 1.00 96.44 198 GLU A C 1
ATOM 1587 O O . GLU A 1 198 ? 12.605 -2.774 -39.575 1.00 96.44 198 GLU A O 1
ATOM 1592 N N . LEU A 1 199 ? 11.587 -1.207 -38.345 1.00 95.50 199 LEU A N 1
ATOM 1593 C CA . LEU A 1 199 ? 11.867 -0.112 -39.283 1.00 95.50 199 LEU A CA 1
ATOM 1594 C C . LEU A 1 199 ? 13.373 0.146 -39.446 1.00 95.50 199 LEU A C 1
ATOM 1596 O O . LEU A 1 199 ? 13.846 0.424 -40.551 1.00 95.50 199 LEU A O 1
ATOM 1600 N N . THR A 1 200 ? 14.153 0.068 -38.364 1.00 94.31 200 THR A N 1
ATOM 1601 C CA . THR A 1 200 ? 15.613 0.203 -38.461 1.00 94.31 200 THR A CA 1
ATOM 1602 C C . THR A 1 200 ? 16.241 -0.963 -39.218 1.00 94.31 200 THR A C 1
ATOM 1604 O O . THR A 1 200 ? 17.132 -0.737 -40.028 1.00 94.31 200 THR A O 1
ATOM 1607 N N . GLU A 1 201 ? 15.756 -2.188 -39.020 1.00 95.38 201 GLU A N 1
ATOM 1608 C CA . GLU A 1 201 ? 16.223 -3.365 -39.758 1.00 95.38 201 GLU A CA 1
ATOM 1609 C C . GLU A 1 201 ? 15.878 -3.238 -41.252 1.00 95.38 201 GLU A C 1
ATOM 1611 O O . GLU A 1 201 ? 16.772 -3.353 -42.088 1.00 95.38 201 GLU A O 1
ATOM 1616 N N . GLU A 1 202 ? 14.646 -2.850 -41.598 1.00 95.25 202 GLU A N 1
ATOM 1617 C CA . GLU A 1 202 ? 14.216 -2.626 -42.988 1.00 95.25 202 GLU A CA 1
ATOM 1618 C C . GLU A 1 202 ? 15.010 -1.496 -43.671 1.00 95.25 202 GLU A C 1
ATOM 1620 O O . GLU A 1 202 ? 15.373 -1.587 -44.847 1.00 95.25 202 GLU A O 1
ATOM 1625 N N . THR A 1 203 ? 15.315 -0.410 -42.953 1.00 94.94 203 THR A N 1
ATOM 1626 C CA . THR A 1 203 ? 16.135 0.679 -43.512 1.00 94.94 203 THR A CA 1
ATOM 1627 C C . THR A 1 203 ? 17.594 0.275 -43.702 1.00 94.94 203 THR A C 1
ATOM 1629 O O . THR A 1 203 ? 18.188 0.672 -44.705 1.00 94.94 203 THR A O 1
ATOM 1632 N N . ILE A 1 204 ? 18.163 -0.531 -42.800 1.00 94.62 204 ILE A N 1
ATOM 1633 C CA . ILE A 1 204 ? 19.510 -1.096 -42.962 1.00 94.62 204 ILE A CA 1
ATOM 1634 C C . ILE A 1 204 ? 19.553 -2.037 -44.170 1.00 94.62 204 ILE A C 1
ATOM 1636 O O . ILE A 1 204 ? 20.487 -1.943 -44.965 1.00 94.62 204 ILE A O 1
ATOM 1640 N N . GLU A 1 205 ? 18.550 -2.902 -44.345 1.00 94.88 205 GLU A N 1
ATOM 1641 C CA . GLU A 1 205 ? 18.457 -3.799 -45.504 1.00 94.88 205 GLU A CA 1
ATOM 1642 C C . GLU A 1 205 ? 18.369 -3.015 -46.817 1.00 94.88 205 GLU A C 1
ATOM 1644 O O . GLU A 1 205 ? 19.182 -3.243 -47.713 1.00 94.88 205 GLU A O 1
ATOM 1649 N N . ARG A 1 206 ? 17.486 -2.010 -46.904 1.00 94.25 206 ARG A N 1
ATOM 1650 C CA . ARG A 1 206 ? 17.402 -1.123 -48.081 1.00 94.25 206 ARG A CA 1
ATOM 1651 C C . ARG A 1 206 ? 18.720 -0.411 -48.376 1.00 94.25 206 ARG A C 1
ATOM 1653 O O . ARG A 1 206 ? 19.147 -0.350 -49.523 1.00 94.25 206 ARG A O 1
ATOM 1660 N N . GLN A 1 207 ? 19.389 0.116 -47.351 1.00 94.00 207 GLN A N 1
ATOM 1661 C CA . GLN A 1 207 ? 20.691 0.761 -47.528 1.00 94.00 207 GLN A CA 1
ATOM 1662 C C . GLN A 1 207 ? 21.761 -0.226 -48.003 1.00 94.00 207 GLN A C 1
ATOM 1664 O O . GLN A 1 207 ? 22.604 0.139 -48.822 1.00 94.00 207 GLN A O 1
ATOM 1669 N N . ALA A 1 208 ? 21.745 -1.467 -47.514 1.00 94.12 208 ALA A N 1
ATOM 1670 C CA . ALA A 1 208 ? 22.652 -2.507 -47.980 1.00 94.12 208 ALA A CA 1
ATOM 1671 C C . ALA A 1 208 ? 22.398 -2.841 -49.459 1.00 94.12 208 ALA A C 1
ATOM 1673 O O . ALA A 1 208 ? 23.354 -2.908 -50.231 1.00 94.12 208 ALA A O 1
ATOM 1674 N N . GLU A 1 209 ? 21.134 -2.973 -49.872 1.00 94.81 209 GLU A N 1
ATOM 1675 C CA . GLU A 1 209 ? 20.753 -3.155 -51.277 1.00 94.81 209 GLU A CA 1
ATOM 1676 C C . GLU A 1 209 ? 21.251 -1.990 -52.146 1.00 94.81 209 GLU A C 1
ATOM 1678 O O . GLU A 1 209 ? 21.971 -2.218 -53.121 1.00 94.81 209 GLU A O 1
ATOM 1683 N N . ASP A 1 210 ? 20.986 -0.742 -51.753 1.00 94.31 210 ASP A N 1
ATOM 1684 C CA . ASP A 1 210 ? 21.457 0.449 -52.473 1.00 94.31 210 ASP A CA 1
ATOM 1685 C C . ASP A 1 210 ? 22.989 0.479 -52.600 1.00 94.31 210 ASP A C 1
ATOM 1687 O O . ASP A 1 210 ? 23.529 0.759 -53.676 1.00 94.31 210 ASP A O 1
ATOM 1691 N N . ILE A 1 211 ? 23.716 0.139 -51.528 1.00 94.06 211 ILE A N 1
ATOM 1692 C CA . ILE A 1 211 ? 25.181 0.032 -51.552 1.00 94.06 211 ILE A CA 1
ATOM 1693 C C . ILE A 1 211 ? 25.624 -1.035 -52.556 1.00 94.06 211 ILE A C 1
ATOM 1695 O O . ILE A 1 211 ? 26.555 -0.782 -53.322 1.00 94.06 211 ILE A O 1
ATOM 1699 N N . THR A 1 212 ? 24.977 -2.203 -52.591 1.00 95.69 212 THR A N 1
ATOM 1700 C CA . THR A 1 212 ? 25.335 -3.255 -53.557 1.00 95.69 212 THR A CA 1
ATOM 1701 C C . THR A 1 212 ? 25.091 -2.819 -55.001 1.00 95.69 212 THR A C 1
ATOM 1703 O O . THR A 1 212 ? 25.951 -3.039 -55.855 1.00 95.69 212 THR A O 1
ATOM 1706 N N . VAL A 1 213 ? 23.983 -2.125 -55.281 1.00 95.31 213 VAL A N 1
ATOM 1707 C CA . VAL A 1 213 ? 23.683 -1.577 -56.614 1.00 95.31 213 VAL A CA 1
A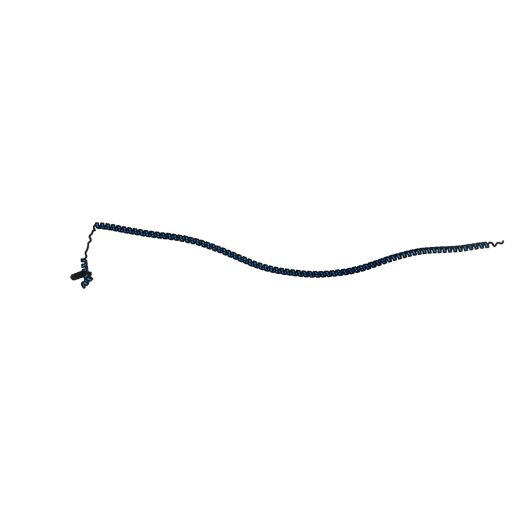TOM 1708 C C . VAL A 1 213 ? 24.727 -0.538 -57.026 1.00 95.31 213 VAL A C 1
ATOM 1710 O O . VAL A 1 213 ? 25.253 -0.593 -58.140 1.00 95.31 213 VAL A O 1
ATOM 1713 N N . LEU A 1 214 ? 25.090 0.381 -56.125 1.00 94.44 214 LEU A N 1
ATOM 1714 C CA . LEU A 1 214 ? 26.130 1.379 -56.385 1.00 94.44 214 LEU A CA 1
ATOM 1715 C C . LEU A 1 214 ? 27.509 0.741 -56.591 1.00 94.44 214 LEU A C 1
ATOM 1717 O O . LEU A 1 214 ? 28.265 1.192 -57.451 1.00 94.44 214 LEU A O 1
ATOM 1721 N N . GLN A 1 215 ? 27.844 -0.312 -55.842 1.00 95.31 215 GLN A N 1
ATOM 1722 C CA . GLN A 1 215 ? 29.089 -1.060 -56.026 1.00 95.31 215 GLN A CA 1
ATOM 1723 C C . GLN A 1 215 ? 29.149 -1.737 -57.397 1.00 95.31 215 GLN A C 1
ATOM 1725 O O . GLN A 1 215 ? 30.184 -1.652 -58.057 1.00 95.31 215 GLN A O 1
ATOM 1730 N N . LEU A 1 216 ? 28.052 -2.355 -57.847 1.00 94.81 216 LEU A N 1
ATOM 1731 C CA . LEU A 1 216 ? 27.958 -2.949 -59.183 1.00 94.81 216 LEU A CA 1
ATOM 1732 C C . LEU A 1 216 ? 28.101 -1.886 -60.277 1.00 94.81 216 LEU A C 1
ATOM 1734 O O . LEU A 1 216 ? 28.945 -2.032 -61.156 1.00 94.81 216 LEU A O 1
ATOM 1738 N N . SER A 1 217 ? 27.362 -0.778 -60.178 1.00 95.44 217 SER A N 1
ATOM 1739 C CA . SER A 1 217 ? 27.458 0.327 -61.140 1.00 95.44 217 SER A CA 1
ATOM 1740 C C . SER A 1 217 ? 28.867 0.935 -61.192 1.00 95.44 217 SER A C 1
ATOM 1742 O O . SER A 1 217 ? 29.384 1.235 -62.269 1.00 95.44 217 SER A O 1
ATOM 1744 N N . ASN A 1 218 ? 29.533 1.072 -60.042 1.00 93.88 218 ASN A N 1
ATOM 1745 C CA . ASN A 1 218 ? 30.915 1.539 -59.985 1.00 93.88 218 ASN A CA 1
ATOM 1746 C C . ASN A 1 218 ? 31.884 0.524 -60.615 1.00 93.88 218 ASN A C 1
ATOM 1748 O O . ASN A 1 218 ? 32.785 0.921 -61.348 1.00 93.88 218 ASN A O 1
ATOM 1752 N N . ALA A 1 219 ? 31.689 -0.778 -60.389 1.00 94.25 219 ALA A N 1
ATOM 1753 C CA . ALA A 1 219 ? 32.492 -1.819 -61.029 1.00 94.25 219 ALA A CA 1
ATOM 1754 C C . ALA A 1 219 ? 32.330 -1.808 -62.561 1.00 94.25 219 ALA A C 1
ATOM 1756 O O . ALA A 1 219 ? 33.324 -1.891 -63.280 1.00 94.25 219 ALA A O 1
ATOM 1757 N N . GLU A 1 220 ? 31.107 -1.630 -63.068 1.00 94.94 220 GLU A N 1
ATOM 1758 C CA . GLU A 1 220 ? 30.837 -1.465 -64.502 1.00 94.94 220 GLU A CA 1
ATOM 1759 C C . GLU A 1 220 ? 31.520 -0.213 -65.070 1.00 94.94 220 GLU A C 1
ATOM 1761 O O . GLU A 1 220 ? 32.172 -0.276 -66.114 1.00 94.94 220 GLU A O 1
ATOM 1766 N N . ALA A 1 221 ? 31.435 0.921 -64.365 1.00 92.50 221 ALA A N 1
ATOM 1767 C CA . ALA A 1 221 ? 32.110 2.154 -64.763 1.00 92.50 221 ALA A CA 1
ATOM 1768 C C . ALA A 1 221 ? 33.641 1.994 -64.778 1.00 92.50 221 ALA A C 1
ATOM 1770 O O . ALA A 1 221 ? 34.303 2.473 -65.700 1.00 92.50 221 ALA A O 1
ATOM 1771 N N . GLN A 1 222 ? 34.209 1.290 -63.795 1.00 94.62 222 GLN A N 1
ATOM 1772 C CA . GLN A 1 222 ? 35.638 0.975 -63.744 1.00 94.62 222 GLN A CA 1
ATOM 1773 C C . GLN A 1 222 ? 36.064 0.069 -64.900 1.00 94.62 222 GLN A C 1
ATOM 1775 O O . GLN A 1 222 ? 37.075 0.352 -65.540 1.00 94.62 222 GLN A O 1
ATOM 1780 N N . GLN A 1 223 ? 35.292 -0.976 -65.212 1.00 94.75 223 GLN A N 1
ATOM 1781 C CA . GLN A 1 223 ? 35.556 -1.830 -66.373 1.00 94.75 223 GLN A CA 1
ATOM 1782 C C . GLN A 1 223 ? 35.502 -1.031 -67.675 1.00 94.75 223 GLN A C 1
ATOM 1784 O O . GLN A 1 223 ? 36.401 -1.143 -68.505 1.00 94.75 223 GLN A O 1
ATOM 1789 N N . TRP A 1 224 ? 34.496 -0.169 -67.835 1.00 95.00 224 TRP A N 1
ATOM 1790 C CA . TRP A 1 224 ? 34.379 0.694 -69.005 1.00 95.00 224 TRP A CA 1
ATOM 1791 C C . TRP A 1 224 ? 35.578 1.643 -69.153 1.00 95.00 224 TRP A C 1
ATOM 1793 O O . TRP A 1 224 ? 36.130 1.774 -70.249 1.00 95.00 224 TRP A O 1
ATOM 1803 N N . LEU A 1 225 ? 36.013 2.276 -68.057 1.00 93.88 225 LEU A N 1
ATOM 1804 C CA . LEU A 1 225 ? 37.210 3.120 -68.043 1.00 93.88 225 LEU A CA 1
ATOM 1805 C C . LEU A 1 225 ? 38.464 2.318 -68.398 1.00 93.88 225 LEU A C 1
ATOM 1807 O O . LEU A 1 225 ? 39.270 2.792 -69.193 1.00 93.88 225 LEU A O 1
ATOM 1811 N N . GLN A 1 226 ? 38.603 1.104 -67.867 1.00 94.69 226 GLN A N 1
ATOM 1812 C CA . GLN A 1 226 ? 39.728 0.222 -68.164 1.00 94.69 226 GLN A CA 1
ATOM 1813 C C . GLN A 1 226 ? 39.784 -0.132 -69.656 1.00 94.69 226 GLN A C 1
ATOM 1815 O O . GLN A 1 226 ? 40.816 0.066 -70.291 1.00 94.69 226 GLN A O 1
ATOM 1820 N N . THR A 1 227 ? 38.660 -0.543 -70.251 1.00 94.62 227 THR A N 1
ATOM 1821 C CA . THR A 1 227 ? 38.575 -0.804 -71.698 1.00 94.62 227 THR A CA 1
ATOM 1822 C C . THR A 1 227 ? 38.906 0.442 -72.523 1.00 94.62 227 THR A C 1
ATOM 1824 O O . THR A 1 227 ? 39.532 0.349 -73.578 1.00 94.62 227 THR A O 1
ATOM 1827 N N . LYS A 1 228 ? 38.507 1.634 -72.061 1.00 94.75 228 LYS A N 1
ATOM 1828 C CA . LYS A 1 228 ? 38.859 2.894 -72.729 1.00 94.75 228 LYS A CA 1
ATOM 1829 C C . LYS A 1 228 ? 40.346 3.217 -72.644 1.00 94.75 228 LYS A C 1
ATOM 1831 O O . LYS A 1 228 ? 40.897 3.674 -73.642 1.00 94.75 228 LYS A O 1
ATOM 1836 N N . ILE A 1 229 ? 40.977 2.989 -71.495 1.00 93.50 229 ILE A N 1
ATOM 1837 C CA . ILE A 1 229 ? 42.424 3.163 -71.323 1.00 93.50 229 ILE A CA 1
ATOM 1838 C C . ILE A 1 229 ? 43.173 2.217 -72.264 1.00 93.50 229 ILE A C 1
ATOM 1840 O O . ILE A 1 229 ? 44.018 2.681 -73.020 1.00 93.50 229 ILE A O 1
ATOM 1844 N N . GLU A 1 230 ? 42.797 0.937 -72.300 1.00 93.44 230 GLU A N 1
ATOM 1845 C CA . GLU A 1 230 ? 43.408 -0.058 -73.192 1.00 93.44 230 GLU A CA 1
ATOM 1846 C C . GLU A 1 230 ? 43.287 0.343 -74.670 1.00 93.44 230 GLU A C 1
ATOM 1848 O O . GLU A 1 230 ? 44.274 0.310 -75.402 1.00 93.44 230 GLU A O 1
ATOM 1853 N N . ALA A 1 231 ? 42.115 0.822 -75.100 1.00 92.88 231 ALA A N 1
ATOM 1854 C CA . ALA A 1 231 ? 41.927 1.328 -76.460 1.00 92.88 231 ALA A CA 1
ATOM 1855 C C . ALA A 1 231 ? 42.817 2.550 -76.768 1.00 92.88 231 ALA A C 1
ATOM 1857 O O . ALA A 1 231 ? 43.391 2.641 -77.855 1.00 92.88 231 ALA A O 1
ATOM 1858 N N . PHE A 1 232 ? 42.961 3.487 -75.823 1.00 92.81 232 PHE A N 1
ATOM 1859 C CA . PHE A 1 232 ? 43.861 4.631 -75.996 1.00 92.81 232 PHE A CA 1
ATOM 1860 C C . PHE A 1 232 ? 45.337 4.220 -76.020 1.00 92.81 232 PHE A C 1
ATOM 1862 O O . PHE A 1 232 ? 46.110 4.803 -76.782 1.00 92.81 232 PHE A O 1
ATOM 1869 N N . ASP A 1 233 ? 45.736 3.216 -75.239 1.00 93.25 233 ASP A N 1
ATOM 1870 C CA . ASP A 1 233 ? 47.096 2.674 -75.260 1.00 93.25 233 ASP A CA 1
ATOM 1871 C C . ASP A 1 233 ? 47.399 1.962 -76.589 1.00 93.25 233 ASP A C 1
ATOM 1873 O O . ASP A 1 233 ? 48.480 2.145 -77.156 1.00 93.25 233 ASP A O 1
ATOM 1877 N N . GLU A 1 234 ? 46.437 1.229 -77.159 1.00 92.31 234 GLU A N 1
ATOM 1878 C CA . GLU A 1 234 ? 46.556 0.653 -78.505 1.00 92.31 234 GLU A CA 1
ATOM 1879 C C . GLU A 1 234 ? 46.708 1.733 -79.585 1.00 92.31 234 GLU A C 1
ATOM 1881 O O . GLU A 1 234 ? 47.596 1.640 -80.443 1.00 92.31 234 GLU A O 1
ATOM 1886 N N . GLU A 1 235 ? 45.886 2.787 -79.540 1.00 92.50 235 GLU A N 1
ATOM 1887 C CA . GLU A 1 235 ? 46.008 3.931 -80.449 1.00 92.50 235 GLU A CA 1
ATOM 1888 C C . GLU A 1 235 ? 47.374 4.606 -80.307 1.00 92.50 235 GLU A C 1
ATOM 1890 O O . GLU A 1 235 ? 48.050 4.858 -81.313 1.00 92.50 235 GLU A O 1
ATOM 1895 N N . ARG A 1 236 ? 47.818 4.846 -79.067 1.00 93.00 236 ARG A N 1
ATOM 1896 C CA . ARG A 1 236 ? 49.130 5.417 -78.756 1.00 93.00 236 ARG A CA 1
ATOM 1897 C C . ARG A 1 236 ? 50.256 4.561 -79.325 1.00 93.00 236 ARG A C 1
ATOM 1899 O O . ARG A 1 236 ? 51.117 5.098 -80.018 1.00 93.00 236 ARG A O 1
ATOM 1906 N N . HIS A 1 237 ? 50.238 3.246 -79.120 1.00 91.81 237 HIS A N 1
ATOM 1907 C CA . HIS A 1 237 ? 51.219 2.337 -79.718 1.00 91.81 237 HIS A CA 1
ATOM 1908 C C . HIS A 1 237 ? 51.158 2.341 -81.252 1.00 91.81 237 HIS A C 1
ATOM 1910 O O . HIS A 1 237 ? 52.192 2.274 -81.925 1.00 91.81 237 HIS A O 1
ATOM 1916 N N . GLY A 1 238 ? 49.964 2.469 -81.832 1.00 90.62 238 GLY A N 1
ATOM 1917 C CA . GLY A 1 238 ? 49.776 2.677 -83.265 1.00 90.62 238 GLY A CA 1
ATOM 1918 C C . GLY A 1 238 ? 50.461 3.952 -83.771 1.00 90.62 238 GLY A C 1
ATOM 1919 O O . GLY A 1 238 ? 51.136 3.918 -84.807 1.00 90.62 238 GLY A O 1
ATOM 1920 N N . PHE A 1 239 ? 50.333 5.062 -83.040 1.00 90.38 239 PHE A N 1
ATOM 1921 C CA . PHE A 1 239 ? 51.021 6.321 -83.337 1.00 90.38 239 PHE A CA 1
ATOM 1922 C C . PHE A 1 239 ? 52.536 6.215 -83.154 1.00 90.38 239 PHE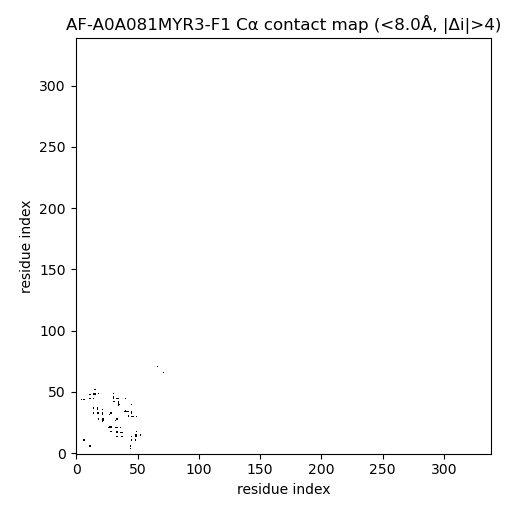 A C 1
ATOM 1924 O O . PHE A 1 239 ? 53.265 6.593 -84.068 1.00 90.38 239 PHE A O 1
ATOM 1931 N N . GLU A 1 240 ? 53.018 5.634 -82.055 1.00 91.75 240 GLU A N 1
ATOM 1932 C CA . GLU A 1 240 ? 54.450 5.421 -81.799 1.00 91.75 240 GLU A CA 1
ATOM 1933 C C . GLU A 1 240 ? 55.094 4.565 -82.902 1.00 91.75 240 GLU A C 1
ATOM 1935 O O . GLU A 1 240 ? 56.171 4.883 -83.406 1.00 91.75 240 GLU A O 1
ATOM 1940 N N . ASN A 1 241 ? 54.411 3.515 -83.366 1.00 91.06 241 ASN A N 1
ATOM 1941 C CA . ASN A 1 241 ? 54.883 2.697 -84.483 1.00 91.06 241 ASN A CA 1
ATOM 1942 C C . ASN A 1 241 ? 54.919 3.470 -85.809 1.00 91.06 241 ASN A C 1
ATOM 1944 O O . ASN A 1 241 ? 55.851 3.293 -86.599 1.00 91.06 241 ASN A O 1
ATOM 1948 N N . LYS A 1 242 ? 53.925 4.327 -86.081 1.00 90.94 242 LYS A N 1
ATOM 1949 C CA . LYS A 1 242 ? 53.945 5.219 -87.254 1.00 90.94 242 LYS A CA 1
ATOM 1950 C C . LYS A 1 242 ? 55.086 6.230 -87.157 1.00 90.94 242 LYS A C 1
ATOM 1952 O O . LYS A 1 242 ? 55.786 6.419 -88.148 1.00 90.94 242 LYS A O 1
ATOM 1957 N N . GLN A 1 243 ? 55.306 6.812 -85.981 1.00 91.31 243 GLN A N 1
ATOM 1958 C CA . GLN A 1 243 ? 56.399 7.741 -85.726 1.00 91.31 243 GLN A CA 1
ATOM 1959 C C . GLN A 1 243 ? 57.756 7.063 -85.950 1.00 91.31 243 GLN A C 1
ATOM 1961 O O . GLN A 1 243 ? 58.549 7.565 -86.736 1.00 91.31 243 GLN A O 1
ATOM 1966 N N . ARG A 1 244 ? 57.991 5.864 -85.401 1.00 90.38 244 ARG A N 1
ATOM 1967 C CA . ARG A 1 244 ? 59.219 5.084 -85.661 1.00 90.38 244 ARG A CA 1
ATOM 1968 C C . ARG A 1 244 ? 59.429 4.786 -87.150 1.00 90.38 244 ARG A C 1
ATOM 1970 O O . ARG A 1 244 ? 60.547 4.858 -87.661 1.00 90.38 244 ARG A O 1
ATOM 1977 N N . LYS A 1 245 ? 58.360 4.459 -87.886 1.00 90.19 245 LYS A N 1
ATOM 1978 C CA . LYS A 1 245 ? 58.431 4.288 -89.351 1.00 90.19 245 LYS A CA 1
ATOM 1979 C C . LYS A 1 245 ? 58.813 5.591 -90.056 1.00 90.19 245 LYS A C 1
ATOM 1981 O O . LYS A 1 245 ? 59.585 5.562 -91.005 1.00 90.19 245 LYS A O 1
ATOM 1986 N N . GLN A 1 246 ? 58.297 6.729 -89.605 1.00 90.00 246 GLN A N 1
ATOM 1987 C CA . GLN A 1 246 ? 58.691 8.029 -90.147 1.00 90.00 246 GLN A CA 1
ATOM 1988 C C . GLN A 1 246 ? 60.146 8.366 -89.804 1.00 90.00 246 GLN A C 1
ATOM 1990 O O . GLN A 1 246 ? 60.886 8.755 -90.699 1.00 90.00 246 GLN A O 1
ATOM 1995 N N . GLU A 1 247 ? 60.588 8.142 -88.567 1.00 90.19 247 GLU A N 1
ATOM 1996 C CA . GLU A 1 247 ? 61.974 8.356 -88.128 1.00 90.19 247 GLU A CA 1
ATOM 1997 C C . GLU A 1 247 ? 62.965 7.510 -88.939 1.00 90.19 247 GLU A C 1
ATOM 1999 O O . GLU A 1 247 ? 63.980 8.022 -89.400 1.00 90.19 247 GLU A O 1
ATOM 2004 N N . THR A 1 248 ? 62.648 6.240 -89.212 1.00 89.06 248 THR A N 1
ATOM 2005 C CA . THR A 1 248 ? 63.486 5.384 -90.077 1.00 89.06 248 THR A CA 1
ATOM 2006 C C . THR A 1 248 ? 63.539 5.872 -91.528 1.00 89.06 248 THR A C 1
ATOM 2008 O O . THR A 1 248 ? 64.600 5.817 -92.153 1.00 89.06 248 THR A O 1
ATOM 2011 N N . VAL A 1 249 ? 62.432 6.392 -92.072 1.00 89.62 249 VAL A N 1
ATOM 2012 C CA . VAL A 1 249 ? 62.423 7.025 -93.403 1.00 89.62 249 VAL A CA 1
ATOM 2013 C C . VAL A 1 249 ? 63.256 8.306 -93.408 1.00 89.62 249 VAL A C 1
ATOM 2015 O O . VAL A 1 249 ? 64.041 8.497 -94.336 1.00 89.62 249 VAL A O 1
ATOM 2018 N N . ILE A 1 250 ? 63.121 9.157 -92.386 1.00 87.81 250 ILE A N 1
ATOM 2019 C CA . ILE A 1 250 ? 63.907 10.388 -92.235 1.00 87.81 250 ILE A CA 1
ATOM 2020 C C . ILE A 1 250 ? 65.396 10.048 -92.165 1.00 87.81 250 ILE A C 1
ATOM 2022 O O . ILE A 1 250 ? 66.149 10.567 -92.979 1.00 87.81 250 ILE A O 1
ATOM 2026 N N . ALA A 1 251 ? 65.807 9.102 -91.317 1.00 86.44 251 ALA A N 1
ATOM 2027 C CA . ALA A 1 251 ? 67.198 8.654 -91.231 1.00 86.44 251 ALA A CA 1
ATOM 2028 C C . ALA A 1 251 ? 67.728 8.137 -92.586 1.00 86.44 251 ALA A C 1
ATOM 2030 O O . ALA A 1 251 ? 68.856 8.427 -92.988 1.00 86.44 251 ALA A O 1
ATOM 2031 N N . GLY A 1 252 ? 66.896 7.414 -93.346 1.00 88.81 252 GLY A N 1
ATOM 2032 C CA . GLY A 1 252 ? 67.233 6.984 -94.704 1.00 88.81 252 GLY A CA 1
ATOM 2033 C C . GLY A 1 252 ? 67.387 8.146 -95.696 1.00 88.81 252 GLY A C 1
ATOM 2034 O O . GLY A 1 252 ? 68.260 8.105 -96.565 1.00 88.81 252 GLY A O 1
ATOM 2035 N N . LEU A 1 253 ? 66.560 9.189 -95.585 1.00 87.31 253 LEU A N 1
ATOM 2036 C CA . LEU A 1 253 ? 66.681 10.409 -96.388 1.00 87.31 253 LEU A CA 1
ATOM 2037 C C . LEU A 1 253 ? 67.915 11.226 -95.995 1.00 87.31 253 LEU A C 1
ATOM 2039 O O . LEU A 1 253 ? 68.627 11.675 -96.887 1.00 87.31 253 LEU A O 1
ATOM 2043 N N . GLU A 1 254 ? 68.202 11.369 -94.702 1.00 89.06 254 GLU A N 1
ATOM 2044 C CA . GLU A 1 254 ? 69.403 12.031 -94.184 1.00 89.06 254 GLU A CA 1
ATOM 2045 C C . GLU A 1 254 ? 70.675 11.349 -94.697 1.00 89.06 254 GLU A C 1
ATOM 2047 O O . GLU A 1 254 ? 71.567 12.026 -95.206 1.00 89.06 254 GLU A O 1
ATOM 2052 N N . SER A 1 255 ? 70.726 10.010 -94.688 1.00 88.19 255 SER A N 1
ATOM 2053 C CA . SER A 1 255 ? 71.832 9.255 -95.293 1.00 88.19 255 SER A CA 1
ATOM 2054 C C . SER A 1 255 ? 71.990 9.575 -96.782 1.00 88.19 255 SER A C 1
ATOM 2056 O O . SER A 1 255 ? 73.094 9.866 -97.232 1.00 88.19 255 SER A O 1
ATOM 2058 N N . ARG A 1 256 ? 70.893 9.593 -97.556 1.00 89.62 256 ARG A N 1
ATOM 2059 C CA . ARG A 1 256 ? 70.941 9.941 -98.991 1.00 89.62 256 ARG A CA 1
ATOM 2060 C C . ARG A 1 256 ? 71.354 11.391 -99.235 1.00 89.62 256 ARG A C 1
ATOM 2062 O O . ARG A 1 256 ? 71.984 11.672 -100.253 1.00 89.62 256 ARG A O 1
ATOM 2069 N N . ILE A 1 257 ? 70.957 12.316 -98.359 1.00 87.00 257 I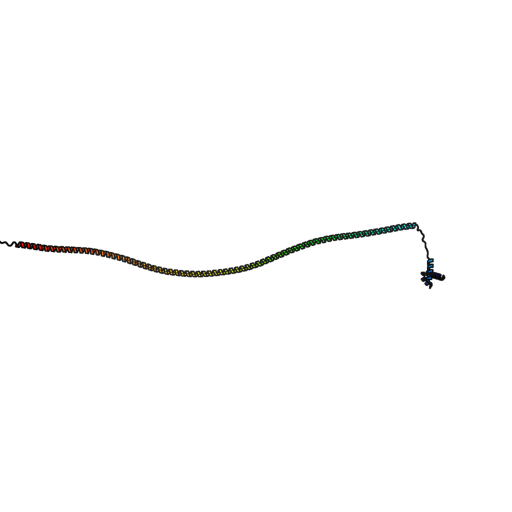LE A N 1
ATOM 2070 C CA . ILE A 1 257 ? 71.380 13.719 -98.414 1.00 87.00 257 ILE A CA 1
ATOM 2071 C C . ILE A 1 257 ? 72.885 13.804 -98.166 1.00 87.00 257 ILE A C 1
ATOM 2073 O O . ILE A 1 257 ? 73.565 14.454 -98.953 1.00 87.00 257 ILE A O 1
ATOM 2077 N N . ASN A 1 258 ? 73.417 13.105 -97.161 1.00 86.94 258 ASN A N 1
ATOM 2078 C CA . ASN A 1 258 ? 74.859 13.042 -96.910 1.00 86.94 258 ASN A CA 1
ATOM 2079 C C . ASN A 1 258 ? 75.626 12.425 -98.090 1.00 86.94 258 ASN A C 1
ATOM 2081 O O . ASN A 1 258 ? 76.616 13.000 -98.544 1.00 86.94 258 ASN A O 1
ATOM 2085 N N . ASP A 1 259 ? 75.142 11.318 -98.656 1.00 86.56 259 ASP A N 1
ATOM 2086 C CA . ASP A 1 259 ? 75.744 10.706 -99.847 1.00 86.56 259 ASP A CA 1
ATOM 2087 C C . ASP A 1 259 ? 75.739 11.675 -101.041 1.00 86.56 259 ASP A C 1
ATOM 2089 O O . ASP A 1 259 ? 76.725 11.805 -101.765 1.00 86.56 259 ASP A O 1
ATOM 2093 N N . ARG A 1 260 ? 74.647 12.420 -101.248 1.00 86.19 260 ARG A N 1
ATOM 2094 C CA . ARG A 1 260 ? 74.588 13.456 -102.292 1.00 86.19 260 ARG A CA 1
ATOM 2095 C C . ARG A 1 260 ? 75.476 14.657 -101.990 1.00 86.19 260 ARG A C 1
ATOM 2097 O O . ARG A 1 260 ? 76.059 15.198 -102.922 1.00 86.19 260 ARG A O 1
ATOM 2104 N N . SER A 1 261 ? 75.588 15.070 -100.731 1.00 87.94 261 SER A N 1
ATOM 2105 C CA . SER A 1 261 ? 76.474 16.160 -100.312 1.00 87.94 261 SER A CA 1
ATOM 2106 C C . SER A 1 261 ? 77.925 15.799 -100.602 1.00 87.94 261 SER A C 1
ATOM 2108 O O . SER A 1 261 ? 78.618 16.559 -101.266 1.00 87.94 261 SER A O 1
ATOM 2110 N N . THR A 1 262 ? 78.358 14.595 -100.222 1.00 85.88 262 THR A N 1
ATOM 2111 C CA . THR A 1 262 ? 79.715 14.111 -100.525 1.00 85.88 262 THR A CA 1
ATOM 2112 C C . THR A 1 262 ? 79.961 13.989 -102.033 1.00 85.88 262 THR A C 1
ATOM 2114 O O . THR A 1 262 ? 81.038 14.341 -102.515 1.00 85.88 262 THR A O 1
ATOM 2117 N N . GLN A 1 263 ? 78.959 13.567 -102.817 1.00 87.19 263 GLN A N 1
ATOM 2118 C CA . GLN A 1 263 ? 79.039 13.599 -104.284 1.00 87.19 263 GLN A CA 1
ATOM 2119 C C . GLN A 1 263 ? 79.158 15.024 -104.845 1.00 87.19 263 GLN A C 1
ATOM 2121 O O . GLN A 1 263 ? 79.935 15.248 -105.776 1.00 87.19 263 GLN A O 1
ATOM 2126 N N . LEU A 1 264 ? 78.405 15.986 -104.306 1.00 84.75 264 LEU A N 1
ATOM 2127 C CA . LEU A 1 264 ? 78.487 17.393 -104.698 1.00 84.75 264 LEU A CA 1
ATOM 2128 C C . LEU A 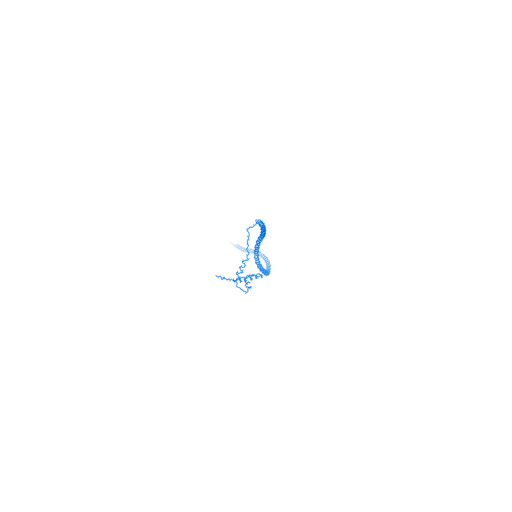1 264 ? 79.847 17.997 -104.347 1.00 84.75 264 LEU A C 1
ATOM 2130 O O . LEU A 1 264 ? 80.411 18.710 -105.177 1.00 84.75 264 LEU A O 1
ATOM 2134 N N . ASP A 1 265 ? 80.413 17.675 -103.186 1.00 83.81 265 ASP A N 1
ATOM 2135 C CA . ASP A 1 265 ? 81.759 18.105 -102.798 1.00 83.81 265 ASP A CA 1
ATOM 2136 C C . ASP A 1 265 ? 82.811 17.562 -103.772 1.00 83.81 265 ASP A C 1
ATOM 2138 O O . ASP A 1 265 ? 83.670 18.306 -104.253 1.00 83.81 265 ASP A O 1
ATOM 2142 N N . LEU A 1 266 ? 82.690 16.288 -104.163 1.00 86.25 266 LEU A N 1
ATOM 2143 C CA . LEU A 1 266 ? 83.566 15.661 -105.155 1.00 86.25 266 LEU A CA 1
ATOM 2144 C C . LEU A 1 266 ? 83.461 16.341 -106.533 1.00 86.25 266 LEU A C 1
ATOM 2146 O O . LEU A 1 266 ? 84.470 16.582 -107.201 1.00 86.25 266 LEU A O 1
ATOM 2150 N N . LEU A 1 267 ? 82.241 16.657 -106.976 1.00 81.94 267 LEU A N 1
ATOM 2151 C CA . LEU A 1 267 ? 82.008 17.385 -108.227 1.00 81.94 267 LEU A CA 1
ATOM 2152 C C . LEU A 1 267 ? 82.544 18.818 -108.158 1.00 81.94 267 LEU A C 1
ATOM 2154 O O . LEU A 1 267 ? 83.153 19.289 -109.117 1.00 81.94 267 LEU A O 1
ATOM 2158 N N . THR A 1 268 ? 82.383 19.490 -107.021 1.00 84.06 268 THR A N 1
ATOM 2159 C CA . THR A 1 268 ? 82.912 20.838 -106.785 1.00 84.06 268 THR A CA 1
ATOM 2160 C C . THR A 1 268 ? 84.438 20.835 -106.840 1.00 84.06 268 THR A C 1
ATOM 2162 O O . THR A 1 268 ? 85.036 21.687 -107.498 1.00 84.06 268 THR A O 1
ATOM 2165 N N . GLN A 1 269 ? 85.081 19.830 -106.240 1.00 85.19 269 GLN A N 1
ATOM 2166 C CA . GLN A 1 269 ? 86.526 19.636 -106.324 1.00 85.19 269 GLN A CA 1
ATOM 2167 C C . GLN A 1 269 ? 86.987 19.403 -107.772 1.00 85.19 269 GLN A C 1
ATOM 2169 O O . GLN A 1 269 ? 87.952 20.028 -108.212 1.00 85.19 269 GLN A O 1
ATOM 2174 N N . LYS A 1 270 ? 86.276 18.569 -108.545 1.00 84.31 270 LYS A N 1
ATOM 2175 C CA . LYS A 1 270 ? 86.563 18.367 -109.978 1.00 84.31 270 LYS A CA 1
ATOM 2176 C C . LYS A 1 270 ? 86.408 19.649 -110.793 1.00 84.31 270 LYS A C 1
ATOM 2178 O O . LYS A 1 270 ? 87.267 19.941 -111.621 1.00 84.31 270 LYS A O 1
ATOM 2183 N N . ASN A 1 271 ? 85.354 20.427 -110.557 1.00 81.19 271 ASN A N 1
ATOM 2184 C CA . ASN A 1 271 ? 85.150 21.705 -111.239 1.00 81.19 271 ASN A CA 1
ATOM 2185 C C . ASN A 1 271 ? 86.255 22.707 -110.894 1.00 81.19 271 ASN A C 1
ATOM 2187 O O . ASN A 1 271 ? 86.735 23.409 -111.779 1.00 81.19 271 ASN A O 1
ATOM 2191 N N . ARG A 1 272 ? 86.720 22.736 -109.640 1.00 82.88 272 ARG A N 1
ATOM 2192 C CA . ARG A 1 272 ? 87.862 23.561 -109.228 1.00 82.88 272 ARG A CA 1
ATOM 2193 C C . ARG A 1 272 ? 89.145 23.165 -109.963 1.00 82.88 272 ARG A C 1
ATOM 2195 O O . ARG A 1 272 ? 89.812 24.030 -110.516 1.00 82.88 272 ARG A O 1
ATOM 2202 N N . GLN A 1 273 ? 89.429 21.866 -110.064 1.00 82.12 273 GLN A N 1
ATOM 2203 C CA . GLN A 1 273 ? 90.558 21.359 -110.856 1.00 82.12 273 GLN A CA 1
ATOM 2204 C C . GLN A 1 273 ? 90.435 21.723 -112.343 1.00 82.12 273 GLN A C 1
ATOM 2206 O O . GLN A 1 273 ? 91.427 22.040 -112.995 1.00 82.12 273 GLN A O 1
ATOM 2211 N N . GLN A 1 274 ? 89.222 21.687 -112.905 1.00 81.94 274 GLN A N 1
ATOM 2212 C CA . GLN A 1 274 ? 88.986 22.132 -114.279 1.00 81.94 274 GLN A CA 1
ATOM 2213 C C . GLN A 1 274 ? 89.195 23.642 -114.441 1.00 81.94 274 GLN A C 1
ATOM 2215 O O . GLN A 1 274 ? 89.799 24.050 -115.429 1.00 81.94 274 GLN A O 1
ATOM 2220 N N . ALA A 1 275 ? 88.758 24.460 -113.480 1.00 76.31 275 ALA A N 1
ATOM 2221 C CA . ALA A 1 275 ? 88.978 25.904 -113.488 1.00 76.31 275 ALA A CA 1
ATOM 2222 C C . ALA A 1 275 ? 90.475 26.254 -113.437 1.00 76.31 275 ALA A C 1
ATOM 2224 O O . ALA A 1 275 ? 90.934 27.044 -114.257 1.00 76.31 275 ALA A O 1
ATOM 2225 N N . GLU A 1 276 ? 91.255 25.595 -112.575 1.00 79.81 276 GLU A N 1
ATOM 2226 C CA . GLU A 1 276 ? 92.721 25.738 -112.523 1.00 79.81 276 GLU A CA 1
ATOM 2227 C C . GLU A 1 276 ? 93.377 25.347 -113.860 1.00 79.81 276 GLU A C 1
ATOM 2229 O O . GLU A 1 276 ? 94.309 25.995 -114.341 1.00 79.81 276 GLU A O 1
ATOM 2234 N N . ARG A 1 277 ? 92.850 24.311 -114.524 1.00 80.12 277 ARG A N 1
ATOM 2235 C CA . ARG A 1 277 ? 93.318 23.885 -115.849 1.00 80.12 277 ARG A CA 1
ATOM 2236 C C . ARG A 1 277 ? 92.991 24.917 -116.931 1.00 80.12 277 ARG A C 1
ATOM 2238 O O . ARG A 1 277 ? 93.838 25.172 -117.783 1.00 80.12 277 ARG A O 1
ATOM 2245 N N . ILE A 1 278 ? 91.814 25.541 -116.884 1.00 78.00 278 ILE A N 1
ATOM 2246 C CA . ILE A 1 278 ? 91.453 26.657 -117.772 1.00 78.00 278 ILE A CA 1
ATOM 2247 C C . ILE A 1 278 ? 92.373 27.854 -117.521 1.00 78.00 278 ILE A C 1
ATOM 2249 O O . ILE A 1 278 ? 92.895 28.418 -118.475 1.00 78.00 278 ILE A O 1
ATOM 2253 N N . GLU A 1 279 ? 92.643 28.205 -116.265 1.00 79.12 279 GLU A N 1
ATOM 2254 C CA . GLU A 1 279 ? 93.548 29.305 -115.917 1.00 79.12 279 GLU A CA 1
ATOM 2255 C C . GLU A 1 279 ? 94.973 29.056 -116.443 1.00 79.12 279 GLU A C 1
ATOM 2257 O O . GLU A 1 279 ? 95.592 29.947 -117.028 1.00 79.12 279 GLU A O 1
ATOM 2262 N N . SER A 1 280 ? 95.459 27.811 -116.350 1.00 78.06 280 SER A N 1
ATOM 2263 C CA . SER A 1 280 ? 96.743 27.414 -116.941 1.00 78.06 280 SER A CA 1
ATOM 2264 C C . SER A 1 280 ? 96.770 27.562 -118.470 1.00 78.06 280 SER A C 1
ATOM 2266 O O . SER A 1 280 ? 97.782 27.987 -119.024 1.00 78.06 280 SER A O 1
ATOM 2268 N N . LEU A 1 281 ? 95.651 27.279 -119.150 1.00 76.75 281 LEU A N 1
ATOM 2269 C CA . LEU A 1 281 ? 95.511 27.440 -120.601 1.00 76.75 281 LEU A CA 1
ATOM 2270 C C . LEU A 1 281 ? 95.407 28.912 -121.017 1.00 76.75 281 LEU A C 1
ATOM 2272 O O . LEU A 1 281 ? 95.982 29.304 -122.025 1.00 76.75 281 LEU A O 1
ATOM 2276 N N . VAL A 1 282 ? 94.721 29.748 -120.236 1.00 79.25 282 VAL A N 1
ATOM 2277 C CA . VAL A 1 282 ? 94.675 31.198 -120.482 1.00 79.25 282 VAL A CA 1
ATOM 2278 C C . VAL A 1 282 ? 96.077 31.792 -120.371 1.00 79.25 282 VAL A C 1
ATOM 2280 O O . VAL A 1 282 ? 96.470 32.617 -121.196 1.00 79.25 282 VAL A O 1
ATOM 2283 N N . LYS A 1 283 ? 96.873 31.339 -119.397 1.00 78.12 283 LYS A N 1
ATOM 2284 C CA . LYS A 1 283 ? 98.256 31.792 -119.238 1.00 78.12 283 LYS A CA 1
ATOM 2285 C C . LYS A 1 283 ? 99.118 31.428 -120.452 1.00 78.12 283 LYS A C 1
ATOM 2287 O O . LYS A 1 283 ? 99.783 32.308 -121.001 1.00 78.12 283 LYS A O 1
ATOM 2292 N N . THR A 1 284 ? 99.035 30.192 -120.946 1.00 76.25 284 THR A N 1
ATOM 2293 C CA . THR A 1 284 ? 99.757 29.796 -122.168 1.00 76.25 284 THR A CA 1
ATOM 2294 C C . THR A 1 284 ? 99.253 30.537 -123.409 1.00 76.25 284 THR A C 1
ATOM 2296 O O . THR A 1 284 ? 100.055 30.913 -124.261 1.00 76.25 284 THR A O 1
ATOM 2299 N N . GLU A 1 285 ? 97.954 30.837 -123.504 1.00 77.44 285 GLU A N 1
ATOM 2300 C CA . GLU A 1 285 ? 97.401 31.658 -124.587 1.00 77.44 285 GLU A CA 1
ATOM 2301 C C . GLU A 1 285 ? 97.944 33.098 -124.553 1.00 77.44 285 GLU A C 1
ATOM 2303 O O . GLU A 1 285 ? 98.284 33.660 -125.599 1.00 77.44 285 GLU A O 1
ATOM 2308 N N . THR A 1 286 ? 98.082 33.699 -123.363 1.00 75.25 286 THR A N 1
ATOM 2309 C CA . THR A 1 286 ? 98.690 35.032 -123.231 1.00 75.25 286 THR A CA 1
ATOM 2310 C C . THR A 1 286 ? 100.154 35.035 -123.655 1.00 75.25 286 THR A C 1
ATOM 2312 O O . THR A 1 286 ? 100.536 35.898 -124.438 1.00 75.25 286 THR A O 1
ATOM 2315 N N . GLU A 1 287 ? 100.946 34.041 -123.242 1.00 76.38 287 GLU A N 1
ATOM 2316 C CA . GLU A 1 287 ? 102.349 33.888 -123.653 1.00 76.38 287 GLU A CA 1
ATOM 2317 C C . GLU A 1 287 ? 102.485 33.741 -125.180 1.00 76.38 287 GLU A C 1
ATOM 2319 O O . GLU A 1 287 ? 103.365 34.350 -125.797 1.00 76.38 287 GLU A O 1
ATOM 2324 N N . LEU A 1 288 ? 101.560 33.011 -125.812 1.00 74.88 288 LEU A N 1
ATOM 2325 C CA . LEU A 1 288 ? 101.510 32.823 -127.263 1.00 74.88 288 LEU A CA 1
ATOM 2326 C C . LEU A 1 288 ? 101.151 34.127 -128.000 1.00 74.88 288 LEU A C 1
ATOM 2328 O O . LEU A 1 288 ? 101.752 34.440 -129.031 1.00 74.88 288 LEU A O 1
ATOM 2332 N N . LYS A 1 289 ? 100.241 34.947 -127.452 1.00 76.19 289 LYS A N 1
ATOM 2333 C CA . LYS A 1 289 ? 99.953 36.300 -127.970 1.00 76.19 289 LYS A CA 1
ATOM 2334 C C . LYS A 1 289 ? 101.167 37.224 -127.885 1.00 76.19 289 LYS A C 1
ATOM 2336 O O . LYS A 1 289 ? 101.430 37.946 -128.848 1.00 76.19 289 LYS A O 1
ATOM 2341 N N . THR A 1 290 ? 101.926 37.192 -126.791 1.00 75.44 290 THR A N 1
ATOM 2342 C CA . THR A 1 290 ? 103.150 38.000 -126.648 1.00 75.44 290 THR A CA 1
ATOM 2343 C C . THR A 1 290 ? 104.213 37.577 -127.663 1.00 75.44 290 THR A C 1
ATOM 2345 O O . THR A 1 290 ? 104.829 38.428 -128.306 1.00 75.44 290 THR A O 1
ATOM 2348 N N . ALA A 1 291 ? 104.379 36.267 -127.875 1.00 71.38 291 ALA A N 1
ATOM 2349 C CA . ALA A 1 291 ? 105.285 35.727 -128.888 1.00 71.38 291 ALA A CA 1
ATOM 2350 C C . ALA A 1 291 ? 104.878 36.147 -130.315 1.00 71.38 291 ALA A C 1
ATOM 2352 O O . ALA A 1 291 ? 105.728 36.560 -131.104 1.00 71.38 291 ALA A O 1
ATOM 2353 N N . LEU A 1 292 ? 103.579 36.125 -130.636 1.00 73.94 292 LEU A N 1
ATOM 2354 C CA . LEU A 1 292 ? 103.059 36.622 -131.918 1.00 73.94 292 LEU A CA 1
ATOM 2355 C C . LEU A 1 292 ? 103.267 38.134 -132.101 1.00 73.94 292 LEU A C 1
ATOM 2357 O O . LEU A 1 292 ? 103.543 38.577 -133.217 1.00 73.94 292 LEU A O 1
ATOM 2361 N N . GLY A 1 293 ? 103.173 38.921 -131.025 1.00 73.88 293 GLY A N 1
ATOM 2362 C CA . GLY A 1 293 ? 103.527 40.344 -131.031 1.00 73.88 293 GLY A CA 1
ATOM 2363 C C . GLY A 1 293 ? 104.991 40.568 -131.420 1.00 73.88 293 GLY A C 1
ATOM 2364 O O . GLY A 1 293 ? 105.274 41.347 -132.328 1.00 73.88 293 GLY A O 1
ATOM 2365 N N . ARG A 1 294 ? 105.904 39.789 -130.828 1.00 78.56 294 ARG A N 1
ATOM 2366 C CA . ARG A 1 294 ? 107.346 39.832 -131.127 1.00 78.56 294 ARG A CA 1
ATOM 2367 C C . ARG A 1 294 ? 107.661 39.484 -132.586 1.00 78.56 294 ARG A C 1
ATOM 2369 O O . ARG A 1 294 ? 108.514 40.110 -133.205 1.00 78.56 294 ARG A O 1
ATOM 2376 N N . ILE A 1 295 ? 106.952 38.507 -133.156 1.00 75.06 295 ILE A N 1
ATOM 2377 C CA . ILE A 1 295 ? 107.109 38.119 -134.568 1.00 75.06 295 ILE A CA 1
ATOM 2378 C C . ILE A 1 295 ? 106.664 39.251 -135.508 1.00 75.06 295 ILE A C 1
ATOM 2380 O O . ILE A 1 295 ? 107.297 39.464 -136.541 1.00 75.06 295 ILE A O 1
ATOM 2384 N N . ARG A 1 296 ? 105.607 40.003 -135.166 1.00 76.62 296 ARG A N 1
ATOM 2385 C CA . ARG A 1 296 ? 105.181 41.170 -135.961 1.00 76.62 296 ARG A CA 1
ATOM 2386 C C . ARG A 1 296 ? 106.193 42.308 -135.925 1.00 76.62 296 ARG A C 1
ATOM 2388 O O . ARG A 1 296 ? 106.429 42.901 -136.970 1.00 76.62 296 ARG A O 1
ATOM 2395 N N . GLU A 1 297 ? 106.792 42.594 -134.772 1.00 74.44 297 GLU A N 1
ATOM 2396 C CA . GLU A 1 297 ? 107.847 43.614 -134.661 1.00 74.44 297 GLU A CA 1
ATOM 2397 C C . GLU A 1 297 ? 109.047 43.263 -135.553 1.00 74.44 297 GLU A C 1
ATOM 2399 O O . GLU A 1 297 ? 109.462 44.076 -136.376 1.00 74.44 297 GLU A O 1
ATOM 2404 N N . LEU A 1 298 ? 109.509 42.008 -135.508 1.00 74.50 298 LEU A N 1
ATOM 2405 C CA . LEU A 1 298 ? 110.586 41.519 -136.381 1.00 74.50 298 LEU A CA 1
ATOM 2406 C C . LEU A 1 298 ? 110.215 41.569 -137.877 1.00 74.50 298 LEU A C 1
ATOM 2408 O O . LEU A 1 298 ? 111.072 41.794 -138.736 1.00 74.50 298 LEU A O 1
ATOM 2412 N N . ALA A 1 299 ? 108.938 41.370 -138.218 1.00 73.19 299 ALA A N 1
ATOM 2413 C CA . ALA A 1 299 ? 108.449 41.499 -139.592 1.00 73.19 299 ALA A CA 1
ATOM 2414 C C . ALA A 1 299 ? 108.447 42.959 -140.090 1.00 73.19 299 ALA A C 1
ATOM 2416 O O . ALA A 1 299 ? 108.670 43.200 -141.277 1.00 73.19 299 ALA A O 1
ATOM 2417 N N . ILE A 1 300 ? 108.221 43.930 -139.199 1.00 75.69 300 ILE A N 1
ATOM 2418 C CA . ILE A 1 300 ? 108.308 45.362 -139.517 1.00 75.69 300 ILE A CA 1
ATOM 2419 C C . ILE A 1 300 ? 109.775 45.765 -139.713 1.00 75.69 300 ILE A C 1
ATOM 2421 O O . ILE A 1 300 ? 110.101 46.315 -140.763 1.00 75.69 300 ILE A O 1
ATOM 2425 N N . GLU A 1 301 ? 110.675 45.386 -138.797 1.00 73.94 301 GLU A N 1
ATOM 2426 C CA . GLU A 1 301 ? 112.118 45.673 -138.914 1.00 73.94 301 GLU A CA 1
ATOM 2427 C C . GLU A 1 301 ? 112.726 45.090 -140.200 1.00 73.94 301 GLU A C 1
ATOM 2429 O O . GLU A 1 301 ? 113.501 45.743 -140.901 1.00 73.94 301 GLU A O 1
ATOM 2434 N N . THR A 1 302 ? 112.342 43.866 -140.573 1.00 73.31 302 THR A N 1
ATOM 2435 C CA . THR A 1 302 ? 112.790 43.266 -141.842 1.00 73.31 302 THR A CA 1
ATOM 2436 C C . THR A 1 302 ? 112.203 43.966 -143.069 1.00 73.31 302 THR A C 1
ATOM 2438 O O . THR A 1 302 ? 112.861 44.013 -144.111 1.00 73.31 302 THR A O 1
ATOM 2441 N N . GLY A 1 303 ? 111.000 44.538 -142.967 1.00 72.44 303 GLY A N 1
ATOM 2442 C CA . GLY A 1 303 ? 110.399 45.382 -144.001 1.00 72.44 303 GLY A CA 1
ATOM 2443 C C . GLY A 1 303 ? 111.146 46.704 -144.199 1.00 72.44 303 GLY A C 1
ATOM 2444 O O . GLY A 1 303 ? 111.433 47.075 -145.340 1.00 72.44 303 GLY A O 1
ATOM 2445 N N . GLU A 1 304 ? 111.517 47.369 -143.105 1.00 74.81 304 GLU A N 1
ATOM 2446 C CA . GLU A 1 304 ? 112.285 48.622 -143.102 1.00 74.81 304 GLU A CA 1
ATOM 2447 C C . GLU A 1 304 ? 113.697 48.416 -143.659 1.00 74.81 304 GLU A C 1
ATOM 2449 O O . GLU A 1 304 ? 114.098 49.104 -144.599 1.00 74.81 304 GLU A O 1
ATOM 2454 N N . LEU A 1 305 ? 114.403 47.375 -143.203 1.00 73.88 305 LEU A N 1
ATOM 2455 C CA . LEU A 1 305 ? 115.720 47.008 -143.737 1.00 73.88 305 LEU A CA 1
ATOM 2456 C C . LEU A 1 305 ? 115.678 46.731 -145.245 1.00 73.88 305 LEU A C 1
ATOM 2458 O O . LEU A 1 305 ? 116.624 47.043 -145.968 1.00 73.88 305 LEU A O 1
ATOM 2462 N N . LYS A 1 306 ? 114.578 46.164 -145.752 1.00 73.94 306 LYS A N 1
ATOM 2463 C CA . LYS A 1 306 ? 114.410 45.871 -147.182 1.00 73.94 306 LYS A CA 1
ATOM 2464 C C . LYS A 1 306 ? 114.160 47.131 -148.013 1.00 73.94 306 LYS A C 1
ATOM 2466 O O . LYS A 1 306 ? 114.598 47.179 -149.163 1.00 73.94 306 LYS A O 1
ATOM 2471 N N . GLN A 1 307 ? 113.473 48.134 -147.462 1.00 74.69 307 GLN A N 1
ATOM 2472 C CA . GLN A 1 307 ? 113.298 49.439 -148.109 1.00 74.69 307 GLN A CA 1
ATOM 2473 C C . GLN A 1 307 ? 114.601 50.243 -148.119 1.00 74.69 307 GLN A C 1
ATOM 2475 O O . GLN A 1 307 ? 114.963 50.778 -149.169 1.00 74.69 307 GLN A O 1
ATOM 2480 N N . GLU A 1 308 ? 115.345 50.237 -147.013 1.00 74.19 308 GLU A N 1
ATOM 2481 C CA . GLU A 1 308 ? 116.647 50.905 -146.897 1.00 74.19 308 GLU A CA 1
ATOM 2482 C C . GLU A 1 308 ? 117.652 50.339 -147.914 1.00 74.19 308 GLU A C 1
ATOM 2484 O O . GLU A 1 308 ? 118.295 51.072 -148.664 1.00 74.19 308 GLU A O 1
ATOM 2489 N N . ASN A 1 309 ? 117.703 49.010 -148.048 1.00 75.00 309 ASN A N 1
ATOM 2490 C CA . ASN A 1 309 ? 118.580 48.342 -149.012 1.00 75.00 309 ASN A CA 1
ATOM 2491 C C . ASN A 1 309 ? 118.209 48.681 -150.469 1.00 75.00 309 ASN A C 1
ATOM 2493 O O . ASN A 1 309 ? 119.074 48.829 -151.330 1.00 75.00 309 ASN A O 1
ATOM 2497 N N . LYS A 1 310 ? 116.911 48.863 -150.752 1.00 74.75 310 LYS A N 1
ATOM 2498 C CA . LYS A 1 310 ? 116.422 49.305 -152.066 1.00 74.75 310 LYS A CA 1
ATOM 2499 C C . LYS A 1 310 ? 116.860 50.736 -152.378 1.00 74.75 310 LYS A C 1
ATOM 2501 O O . LYS A 1 310 ? 117.247 51.013 -153.510 1.00 74.75 310 LYS A O 1
ATOM 2506 N N . ARG A 1 311 ? 116.815 51.621 -151.381 1.00 75.25 311 ARG A N 1
ATOM 2507 C CA . ARG A 1 311 ? 117.242 53.020 -151.492 1.00 75.25 311 ARG A CA 1
ATOM 2508 C C . ARG A 1 311 ? 118.740 53.120 -151.787 1.00 75.25 311 ARG A C 1
ATOM 2510 O O . ARG A 1 311 ? 119.119 53.776 -152.752 1.00 75.25 311 ARG A O 1
ATOM 2517 N N . LEU A 1 312 ? 119.559 52.362 -151.055 1.00 74.69 312 LEU A N 1
ATOM 2518 C CA . LEU A 1 312 ? 121.005 52.268 -151.286 1.00 74.69 312 LEU A CA 1
ATOM 2519 C C . LEU A 1 312 ? 121.352 51.696 -152.669 1.00 74.69 312 LEU A C 1
ATOM 2521 O O . LEU A 1 312 ? 122.353 52.088 -153.268 1.00 74.69 312 LEU A O 1
ATOM 2525 N N . TYR A 1 313 ? 120.529 50.787 -153.203 1.00 74.81 313 TYR A N 1
ATOM 2526 C CA . TYR A 1 313 ? 120.707 50.245 -154.554 1.00 74.81 313 TYR A CA 1
ATOM 2527 C C . TYR A 1 313 ? 120.487 51.301 -155.648 1.00 74.81 313 TYR A C 1
ATOM 2529 O O . TYR A 1 313 ? 121.225 51.321 -156.634 1.00 74.81 313 TYR A O 1
ATOM 2537 N N . VAL A 1 314 ? 119.487 52.173 -155.477 1.00 75.19 3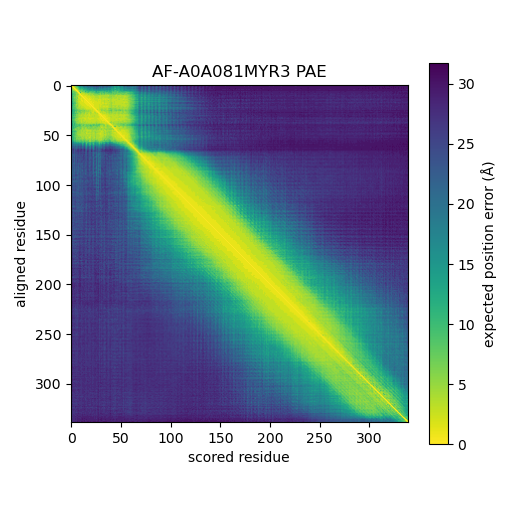14 VAL A N 1
ATOM 2538 C CA . VAL A 1 314 ? 119.195 53.280 -156.406 1.00 75.19 314 VAL A CA 1
ATOM 2539 C C . VAL A 1 314 ? 120.299 54.334 -156.344 1.00 75.19 314 VAL A C 1
ATOM 2541 O O . VAL A 1 314 ? 120.820 54.731 -157.382 1.00 75.19 314 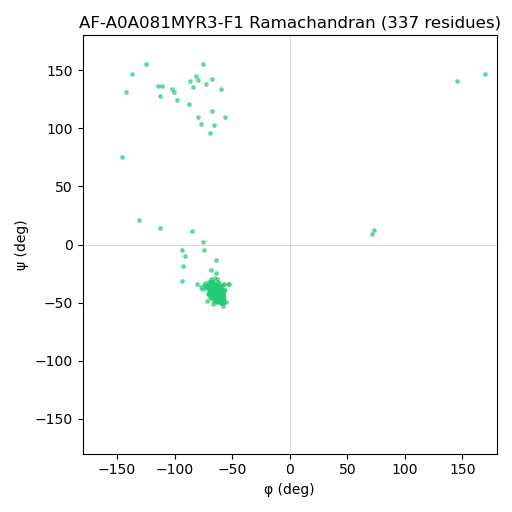VAL A O 1
ATOM 2544 N N . GLU A 1 315 ? 120.733 54.702 -155.141 1.00 73.88 315 GLU A N 1
ATOM 2545 C CA . GLU A 1 315 ? 121.807 55.679 -154.932 1.00 73.88 315 GLU A CA 1
ATOM 2546 C C . GLU A 1 315 ? 123.147 55.197 -155.523 1.00 73.88 315 GLU A C 1
ATOM 2548 O O . GLU A 1 315 ? 123.859 55.953 -156.183 1.00 73.88 315 GLU A O 1
ATOM 2553 N N . ASN A 1 316 ? 123.459 53.899 -155.409 1.00 72.50 316 ASN A N 1
ATOM 2554 C CA . ASN A 1 316 ? 124.629 53.311 -156.074 1.00 72.50 316 ASN A CA 1
ATOM 2555 C C . ASN A 1 316 ? 124.527 53.322 -157.607 1.00 72.50 316 ASN A C 1
ATOM 2557 O O . ASN A 1 316 ? 125.542 53.461 -158.295 1.00 72.50 316 ASN A O 1
ATOM 2561 N N . ALA A 1 317 ? 123.324 53.138 -158.156 1.00 73.31 317 ALA A N 1
ATOM 2562 C CA . ALA A 1 317 ? 123.105 53.183 -159.598 1.00 73.31 317 ALA A CA 1
ATOM 2563 C C . ALA A 1 317 ? 123.277 54.611 -160.148 1.00 73.31 317 ALA A C 1
ATOM 2565 O O . ALA A 1 317 ? 123.908 54.786 -161.192 1.00 73.31 317 ALA A O 1
ATOM 2566 N N . GLU A 1 318 ? 122.798 55.624 -159.423 1.00 72.81 318 GLU A N 1
ATOM 2567 C CA . GLU A 1 318 ? 122.962 57.042 -159.771 1.00 72.81 318 GLU A CA 1
ATOM 2568 C C . GLU A 1 318 ? 124.422 57.499 -159.675 1.00 72.81 318 GLU A C 1
ATOM 2570 O O . GLU A 1 318 ? 124.930 58.138 -160.600 1.00 72.81 318 GLU A O 1
ATOM 2575 N N . LEU A 1 319 ? 125.140 57.091 -158.622 1.00 73.31 319 LEU A N 1
ATOM 2576 C CA . LEU A 1 319 ? 126.571 57.374 -158.486 1.00 73.31 319 LEU A CA 1
ATOM 2577 C C . LEU A 1 319 ? 127.393 56.711 -159.601 1.00 73.31 319 LEU A C 1
ATOM 2579 O O . LEU A 1 319 ? 128.292 57.343 -160.156 1.00 73.31 319 LEU A O 1
ATOM 2583 N N . LYS A 1 320 ? 127.060 55.475 -160.006 1.00 71.06 320 LYS A N 1
ATOM 2584 C CA . LYS A 1 320 ? 127.698 54.821 -161.164 1.00 71.06 320 LYS A CA 1
ATOM 2585 C C . LYS A 1 320 ? 127.417 55.552 -162.477 1.00 71.06 320 LYS A C 1
ATOM 2587 O O . LYS A 1 320 ? 128.343 55.706 -163.271 1.00 71.06 320 LYS A O 1
ATOM 2592 N N . ALA A 1 321 ? 126.190 56.029 -162.688 1.00 69.62 321 ALA A N 1
ATOM 2593 C CA . ALA A 1 321 ? 125.819 56.792 -163.880 1.00 69.62 321 ALA A CA 1
ATOM 2594 C C . ALA A 1 321 ? 126.581 58.131 -163.973 1.00 69.62 321 ALA A C 1
ATOM 2596 O O . ALA A 1 321 ? 127.098 58.477 -165.040 1.00 69.62 321 ALA A O 1
ATOM 2597 N N . GLN A 1 322 ? 126.734 58.842 -162.849 1.00 68.44 322 GLN A N 1
ATOM 2598 C CA . GLN A 1 322 ? 127.526 60.079 -162.761 1.00 68.44 322 GLN A CA 1
ATOM 2599 C C . GLN A 1 322 ? 129.024 59.847 -163.014 1.00 68.44 322 GLN A C 1
ATOM 2601 O O . GLN A 1 322 ? 129.688 60.682 -163.639 1.00 68.44 322 GLN A O 1
ATOM 2606 N N . LEU A 1 323 ? 129.552 58.692 -162.601 1.00 69.25 323 LEU A N 1
ATOM 2607 C CA . LEU A 1 323 ? 130.946 58.308 -162.835 1.00 69.25 323 LEU A CA 1
ATOM 2608 C C . LEU A 1 323 ? 131.209 57.993 -164.317 1.00 69.25 323 LEU A C 1
ATOM 2610 O O . LEU A 1 323 ? 132.213 58.443 -164.870 1.00 69.25 323 LEU A O 1
ATOM 2614 N N . THR A 1 324 ? 130.279 57.308 -164.996 1.00 67.81 324 THR A N 1
ATOM 2615 C CA . THR A 1 324 ? 130.357 57.070 -166.450 1.00 67.81 324 THR A CA 1
ATOM 2616 C C . THR A 1 324 ? 130.202 58.344 -167.280 1.00 67.81 324 THR A C 1
ATOM 2618 O O . THR A 1 324 ? 130.894 58.494 -168.285 1.00 67.81 324 THR A O 1
ATOM 2621 N N . PHE A 1 325 ? 129.362 59.289 -166.845 1.00 67.81 325 PHE A N 1
ATOM 2622 C CA . PHE A 1 325 ? 129.205 60.585 -167.511 1.00 67.81 325 PHE A CA 1
ATOM 2623 C C . PHE A 1 325 ? 130.476 61.439 -167.396 1.00 67.81 325 PHE A C 1
ATOM 2625 O O . PHE A 1 325 ? 130.959 61.979 -168.390 1.00 67.81 325 PHE A O 1
ATOM 2632 N N . SER A 1 326 ? 131.079 61.474 -166.203 1.00 65.19 326 SER A N 1
ATOM 2633 C CA . SER A 1 326 ? 132.363 62.149 -165.975 1.00 65.19 326 SER A CA 1
ATOM 2634 C C . SER A 1 326 ? 133.494 61.533 -166.814 1.00 65.19 326 SER A C 1
ATOM 2636 O O . SER A 1 326 ? 134.306 62.260 -167.380 1.00 65.19 326 SER A O 1
ATOM 2638 N N . HIS A 1 327 ? 133.520 60.203 -166.976 1.00 62.09 327 HIS A N 1
ATOM 2639 C CA . HIS A 1 327 ? 134.497 59.524 -167.842 1.00 62.09 327 HIS A CA 1
ATOM 2640 C C . HIS A 1 327 ? 134.286 59.803 -169.342 1.00 62.09 327 HIS A C 1
ATOM 2642 O O . HIS A 1 327 ? 135.260 59.917 -170.085 1.00 62.09 327 HIS A O 1
ATOM 2648 N N . GLN A 1 328 ? 133.039 59.960 -169.803 1.00 60.72 328 GLN A N 1
ATOM 2649 C CA . GLN A 1 328 ? 132.754 60.333 -171.194 1.00 60.72 328 GLN A CA 1
ATOM 2650 C C . GLN A 1 328 ? 133.118 61.790 -171.505 1.00 60.72 328 GLN A C 1
ATOM 2652 O O . GLN A 1 328 ? 133.640 62.046 -172.587 1.00 60.72 328 GLN A O 1
ATOM 2657 N N . GLN A 1 329 ? 132.919 62.726 -170.567 1.00 61.25 329 GLN A N 1
ATOM 2658 C CA . GLN A 1 329 ? 133.305 64.130 -170.770 1.00 61.25 329 GLN A CA 1
ATOM 2659 C C . GLN A 1 329 ? 134.826 64.330 -170.833 1.00 61.25 329 GLN A C 1
ATOM 2661 O O . GLN A 1 329 ? 135.296 65.114 -171.659 1.00 61.25 329 GLN A O 1
ATOM 2666 N N . ILE A 1 330 ? 135.595 63.579 -170.034 1.00 60.44 330 ILE A N 1
ATOM 2667 C CA . ILE A 1 330 ? 137.067 63.582 -170.104 1.00 60.44 330 ILE A CA 1
ATOM 2668 C C . ILE A 1 330 ? 137.542 63.014 -171.456 1.00 60.44 330 ILE A C 1
ATOM 2670 O O . ILE A 1 330 ? 138.418 63.591 -172.092 1.00 60.44 330 ILE A O 1
ATOM 2674 N N . SER A 1 331 ? 136.888 61.966 -171.973 1.00 57.84 331 SER A N 1
ATOM 2675 C CA . SER A 1 331 ? 137.228 61.353 -173.269 1.00 57.84 331 SER A CA 1
ATOM 2676 C C . SER A 1 331 ? 136.936 62.232 -174.498 1.00 57.84 331 SER A C 1
ATOM 2678 O O . SER A 1 331 ? 137.495 61.964 -175.564 1.00 57.84 331 SER A O 1
ATOM 2680 N N . THR A 1 332 ? 136.048 63.227 -174.409 1.00 58.94 332 THR A N 1
ATOM 2681 C CA . THR A 1 332 ? 135.667 64.070 -175.561 1.00 58.94 332 THR A CA 1
ATOM 2682 C C . THR A 1 332 ? 136.482 65.352 -175.708 1.00 58.94 332 THR A C 1
ATOM 2684 O O . THR A 1 332 ? 136.508 65.908 -176.801 1.00 58.94 332 THR A O 1
ATOM 2687 N N . LEU A 1 333 ? 137.178 65.808 -174.661 1.00 55.16 333 LEU A N 1
ATOM 2688 C CA . LEU A 1 333 ? 138.016 67.013 -174.742 1.00 55.16 333 LEU A CA 1
ATOM 2689 C C . LEU A 1 333 ? 139.476 66.722 -175.145 1.00 55.16 333 LEU A C 1
ATOM 2691 O O . LEU A 1 333 ? 140.184 67.642 -175.531 1.00 55.16 333 LEU A O 1
ATOM 2695 N N . GLU A 1 334 ? 139.905 65.455 -175.177 1.00 56.38 334 GLU A N 1
ATOM 2696 C CA . GLU A 1 334 ? 141.253 65.043 -175.621 1.00 56.38 334 GLU A CA 1
ATOM 2697 C C . GLU A 1 334 ? 141.409 64.850 -177.155 1.00 56.38 334 GLU A C 1
ATOM 2699 O O . GLU A 1 334 ? 142.412 64.292 -177.595 1.00 56.38 334 GLU A O 1
ATOM 2704 N N . LYS A 1 335 ? 140.455 65.271 -178.013 1.00 55.56 335 LYS A N 1
ATOM 2705 C CA . LYS A 1 335 ? 140.486 64.947 -179.468 1.00 55.56 335 LYS A CA 1
ATOM 2706 C C . LYS A 1 335 ? 140.291 66.075 -180.499 1.00 55.56 335 LYS A C 1
ATOM 2708 O O . LYS A 1 335 ? 140.030 65.759 -181.658 1.00 55.56 335 LYS A O 1
ATOM 2713 N N . THR A 1 336 ? 140.512 67.349 -180.169 1.00 44.62 336 THR A N 1
ATOM 2714 C CA . THR A 1 336 ? 140.638 68.415 -181.195 1.00 44.62 336 THR A CA 1
ATOM 2715 C C . THR A 1 336 ? 141.647 69.508 -180.806 1.00 44.62 336 THR A C 1
ATOM 2717 O O . THR A 1 336 ? 141.257 70.611 -180.441 1.00 44.62 336 THR A O 1
ATOM 2720 N N . GLU A 1 337 ? 142.938 69.189 -180.912 1.00 35.91 337 GLU A N 1
ATOM 2721 C CA . GLU A 1 337 ? 143.946 70.039 -181.576 1.00 35.91 337 GLU A CA 1
ATOM 2722 C C . GLU A 1 337 ? 144.178 69.403 -182.961 1.00 35.91 337 GLU A C 1
ATOM 2724 O O . GLU A 1 337 ? 144.253 68.172 -183.061 1.00 35.91 337 GLU A O 1
ATOM 2729 N N . PRO A 1 338 ? 144.206 70.202 -184.039 1.00 48.50 338 PRO A N 1
ATOM 2730 C CA . PRO A 1 338 ? 145.512 70.445 -184.646 1.00 48.50 338 PRO A CA 1
ATOM 2731 C C . PRO A 1 338 ? 145.738 71.916 -185.031 1.00 48.50 338 PRO A C 1
ATOM 2733 O O . PRO A 1 338 ? 144.809 72.584 -185.480 1.00 48.50 338 PRO A O 1
ATOM 2736 N N . GLU A 1 339 ? 147.012 72.308 -184.917 1.00 42.03 339 GLU A N 1
ATOM 2737 C CA . GLU A 1 339 ? 147.657 73.575 -185.327 1.00 42.03 339 GLU A CA 1
ATOM 2738 C C . GLU A 1 339 ? 147.230 74.876 -184.630 1.00 42.03 339 GLU A C 1
ATOM 2740 O O . GLU A 1 339 ? 146.067 75.319 -184.756 1.00 42.03 339 GLU A O 1
#

Radius of gyration: 130.87 Å; Cα contacts (8 Å, |Δi|>4): 43; chains: 1; bounding box: 273×104×320 Å

Secondary structure (DSSP, 8-state):
--------HHHHHHHHHHHHHHHHTT----HHHHHHHTT---HHHHHHHHHHHHHTT-------S---HHHHHHHHHHHHHHHHHHHHHHHHHHHHHHHHHHHHHHHHHHHHHHHHHHHHHHHHHHHHHHHHHHHHHHHHHHHHHHHHHHHHHHHHHHHHHHHHHHHHHHHHHHHHHHHHHHHHHHHHHHHHHHHHHHHHHHHHHHHHHHHHHHHHHHHHHHHHHHHHHHHHHHHHHHHHHHHHHHHHHHHHHHHHHHHHHHHHHHHHHHHHHHHHHHHHHHHHHHHHHHHHHHHHHHHHHHHHHHHHHHHHHHHHHHHHHHHHHHHHHHHHHSS----

Sequence (339 aa):
MAKKFTISDEKRQDIIAAADALEAEGQKVTIKSVIQFMGGGSFEYVSPVLRDRRQARKPVYTIPSELPDALVEKVGQLVKQAGAELWAASTQLADEKIAEVQGQTESDKNASEQQLTELESRYWQLFHETKALSTEKEQIEQLVKRQAEDLRIKDQRLFALQDKLEASSERLLASEVTVKELKQDYQALNERYYQEKELTEETIERQAEDITVLQLSNAEAQQWLQTKIEAFDEERHGFENKQRKQETVIAGLESRINDRSTQLDLLTQKNRQQAERIESLVKTETELKTALGRIRELAIETGELKQENKRLYVENAELKAQLTFSHQQISTLEKTEPE

Mean predicted aligned error: 19.85 Å

InterPro domains:
  IPR021104 KfrA, N-terminal DNA-binding domain [PF11740] (12-124)

Solvent-accessible surface area (backbone atoms only — not comparable to full-atom values): 18661 Å² total; per-residue (Å²): 140,78,87,84,78,83,74,56,66,68,61,54,48,51,54,50,51,44,33,50,50,35,44,74,71,70,40,79,74,39,66,66,53,37,28,59,72,65,74,60,68,62,68,83,68,48,48,60,56,56,50,53,58,56,62,79,69,67,86,86,87,86,84,85,92,79,81,61,66,74,56,54,51,51,50,50,51,51,50,50,49,53,48,50,50,50,48,49,53,50,48,50,52,48,51,53,51,48,52,50,54,50,51,50,50,50,50,51,49,53,52,50,51,51,50,50,54,52,50,52,52,50,50,53,51,52,54,51,50,53,51,50,51,51,54,50,49,52,51,50,54,51,50,52,53,51,51,51,50,52,50,54,54,49,51,55,51,50,53,57,49,48,55,49,48,53,57,50,51,53,52,48,54,53,50,52,50,53,52,50,52,52,52,50,52,50,50,54,51,51,52,49,49,52,51,51,49,51,52,50,51,54,50,51,50,52,51,50,52,52,49,51,54,51,52,51,54,49,51,52,51,50,52,52,52,50,56,50,49,53,52,51,50,51,51,48,51,53,49,52,54,52,48,52,54,48,51,55,49,48,53,53,49,51,51,53,50,51,56,49,48,55,50,50,52,53,51,49,52,51,51,50,55,49,50,54,50,50,53,55,49,52,51,53,51,51,54,51,51,54,52,52,52,55,54,51,53,54,53,48,54,56,50,51,54,53,52,52,51,52,51,55,52,51,53,52,50,53,54,52,51,54,52,54,52,54,54,51,58,59,66,64,71,78,74,79,84,82,136

pLDDT: mean 84.37, std 13.83, range [34.56, 98.12]

Foldseek 3Di:
DDDPDDDDVVVLVLLVVLQVVCVVVVHDRDLVSSQVSVVHDDSVVSVVSVVVVVVVPDDDDDDDDDDDPVVVVVVVVVCVVVVVVVVVVVVVVVVVVVVVVVVVVVVVVVVVVVVVVVVVVVVVVVVVVVVVVVVVVVVVVVVVVVVVVVVVVVVVVVVVVVVVVVVVVVVVVVVVVVVVVVVVVVVVVVVVVVVVVVVVVVVVVVVVVVVVVVVVVVVVVVVVVVVVVVVVVVVVVVVVVVVVVVVVVVVVVVVVVVVVVVVVVVVVVVVVVVVVVVVVVVVVVVVVVVVVVVVVVVVVVVVVVVVVVVVVVVVVVVVVVVVVVVVVVVVVVVPDDDD

Organism: NCBI:txid1027273